Protein AF-A0A2P2LV83-F1 (afdb_monomer)

Structure (mmCIF, N/CA/C/O backbone):
data_AF-A0A2P2LV83-F1
#
_entry.id   AF-A0A2P2LV83-F1
#
loop_
_atom_site.group_PDB
_atom_site.id
_atom_site.type_symbol
_atom_site.label_atom_id
_atom_site.label_alt_id
_atom_site.label_comp_id
_atom_site.label_asym_id
_atom_site.label_entity_id
_atom_site.label_seq_id
_atom_site.pdbx_PDB_ins_code
_atom_site.Cartn_x
_atom_site.Cartn_y
_atom_site.Cartn_z
_atom_site.occupancy
_atom_site.B_iso_or_equiv
_atom_site.auth_seq_id
_atom_site.auth_comp_id
_atom_site.auth_asym_id
_atom_site.auth_atom_id
_atom_site.pdbx_PDB_model_num
ATOM 1 N N . MET A 1 1 ? -5.196 24.211 49.251 1.00 35.22 1 MET A N 1
ATOM 2 C CA . MET A 1 1 ? -4.782 23.013 48.495 1.00 35.22 1 MET A CA 1
ATOM 3 C C . MET A 1 1 ? -5.857 22.772 47.457 1.00 35.22 1 MET A C 1
ATOM 5 O O . MET A 1 1 ? -6.898 22.234 47.804 1.00 35.22 1 MET A O 1
ATOM 9 N N . SER A 1 2 ? -5.654 23.279 46.244 1.00 35.78 2 SER A N 1
ATOM 10 C CA . SER A 1 2 ? -6.547 23.027 45.113 1.00 35.78 2 SER A CA 1
ATOM 11 C C . SER A 1 2 ? -5.840 22.024 44.218 1.00 35.78 2 SER A C 1
ATOM 13 O O . SER A 1 2 ? -4.744 22.296 43.738 1.00 35.78 2 SER A O 1
ATOM 15 N N . VAL A 1 3 ? -6.424 20.838 44.100 1.00 39.62 3 VAL A N 1
ATOM 16 C CA . VAL A 1 3 ? -6.004 19.797 43.163 1.00 39.62 3 VAL A CA 1
ATOM 17 C C . VAL A 1 3 ? -6.704 20.106 41.848 1.00 39.62 3 VAL A C 1
ATOM 19 O O . VAL A 1 3 ? -7.913 19.928 41.731 1.00 39.62 3 VAL A O 1
ATOM 22 N N . GLU A 1 4 ? -5.950 20.655 40.902 1.00 37.22 4 GLU A N 1
ATOM 23 C CA . GLU A 1 4 ? -6.405 20.866 39.535 1.00 37.22 4 GLU A CA 1
ATOM 24 C C . GLU A 1 4 ? -6.223 19.550 38.776 1.00 37.22 4 GLU A C 1
ATOM 26 O O . GLU A 1 4 ? -5.109 19.082 38.544 1.00 37.22 4 GLU A O 1
ATOM 31 N N . SER A 1 5 ? -7.355 18.912 38.494 1.00 44.16 5 SER A N 1
ATOM 32 C CA . SER A 1 5 ? -7.471 17.719 37.667 1.00 44.16 5 SER A CA 1
ATOM 33 C C . SER A 1 5 ? -7.230 18.118 36.214 1.00 44.16 5 SER A C 1
ATOM 35 O O . SER A 1 5 ? -8.114 18.689 35.579 1.00 44.16 5 SER A O 1
ATOM 37 N N . THR A 1 6 ? -6.047 17.823 35.684 1.00 39.72 6 THR A N 1
ATOM 38 C CA . THR A 1 6 ? -5.785 17.901 34.246 1.00 39.72 6 THR A CA 1
ATOM 39 C C . THR A 1 6 ? -6.289 16.618 33.601 1.00 39.72 6 THR A C 1
ATOM 41 O O . THR A 1 6 ? -5.749 15.533 33.798 1.00 39.72 6 THR A O 1
ATOM 44 N N . ALA A 1 7 ? -7.414 16.755 32.902 1.00 38.38 7 ALA A N 1
ATOM 45 C CA . ALA A 1 7 ? -7.958 15.726 32.039 1.00 38.38 7 ALA A CA 1
ATOM 46 C C . ALA A 1 7 ? -7.010 15.524 30.851 1.00 38.38 7 ALA A C 1
ATOM 48 O O . ALA A 1 7 ? -6.745 16.455 30.091 1.00 38.38 7 ALA A O 1
ATOM 49 N N . ASP A 1 8 ? -6.510 14.301 30.737 1.00 34.31 8 ASP A N 1
ATOM 50 C CA . ASP A 1 8 ? -5.880 13.746 29.550 1.00 34.31 8 ASP A CA 1
ATOM 51 C C . ASP A 1 8 ? -6.949 13.667 28.447 1.00 34.31 8 ASP A C 1
ATOM 53 O O . ASP A 1 8 ? -7.882 12.865 28.514 1.00 34.31 8 ASP A O 1
ATOM 57 N N . LEU A 1 9 ? -6.888 14.590 27.486 1.00 39.16 9 LEU A N 1
ATOM 58 C CA . LEU A 1 9 ? -7.693 14.527 26.273 1.00 39.16 9 LEU A CA 1
ATOM 59 C C . LEU A 1 9 ? -6.900 13.716 25.255 1.00 39.16 9 LEU A C 1
ATOM 61 O O . LEU A 1 9 ? -6.076 14.259 24.522 1.00 39.16 9 LEU A O 1
ATOM 65 N N . GLY A 1 10 ? -7.166 12.410 25.229 1.00 38.69 10 GLY A N 1
ATOM 66 C CA . GLY A 1 10 ? -6.862 11.575 24.077 1.00 38.69 10 GLY A CA 1
ATOM 67 C C . GLY A 1 10 ? -7.511 12.200 22.847 1.00 38.69 10 GLY A C 1
ATOM 68 O O . GLY A 1 10 ? -8.737 12.267 22.739 1.00 38.69 10 GLY A O 1
ATOM 69 N N . GLU A 1 11 ? -6.676 12.730 21.960 1.00 41.28 11 GLU A N 1
ATOM 70 C CA . GLU A 1 11 ? -7.085 13.329 20.701 1.00 41.28 11 GLU A CA 1
ATOM 71 C C . GLU A 1 11 ? -7.619 12.213 19.800 1.00 41.28 11 GLU A C 1
ATOM 73 O O . GLU A 1 11 ? -6.871 11.523 19.109 1.00 41.28 11 GLU A O 1
ATOM 78 N N . ALA A 1 12 ? -8.930 11.981 19.880 1.00 42.72 12 ALA A N 1
ATOM 79 C CA . ALA A 1 12 ? -9.646 11.096 18.980 1.00 42.72 12 ALA A CA 1
ATOM 80 C C . ALA A 1 12 ? -9.521 11.669 17.563 1.00 42.72 12 ALA A C 1
ATOM 82 O O . ALA A 1 12 ? -10.216 12.617 17.185 1.00 42.72 12 ALA A O 1
ATOM 83 N N . ALA A 1 13 ? -8.574 11.130 16.798 1.00 50.28 13 ALA A N 1
ATOM 84 C CA . ALA A 1 13 ? -8.385 11.472 15.403 1.00 50.28 13 ALA A CA 1
ATOM 85 C C . ALA A 1 13 ? -9.638 11.046 14.631 1.00 50.28 13 ALA A C 1
ATOM 87 O O . ALA A 1 13 ? -9.852 9.864 14.372 1.00 50.28 13 ALA A O 1
ATOM 88 N N . SER A 1 14 ? -10.481 12.022 14.286 1.00 59.09 14 SER A N 1
ATOM 89 C CA . SER A 1 14 ? -11.594 11.810 13.361 1.00 59.09 14 SER A CA 1
ATOM 90 C C . SER A 1 14 ? -11.049 11.216 12.052 1.00 59.09 14 SER A C 1
ATOM 92 O O . SER A 1 14 ? -10.023 11.715 11.579 1.00 59.09 14 SER A O 1
ATOM 94 N N . PRO A 1 15 ? -11.728 10.236 11.425 1.00 61.09 15 PRO A N 1
ATOM 95 C CA . PRO A 1 15 ? -11.268 9.622 10.172 1.00 61.09 15 PRO A CA 1
ATOM 96 C C . PRO A 1 15 ? -10.922 10.650 9.082 1.00 61.09 15 PRO A C 1
ATOM 98 O O . PRO A 1 15 ? -9.859 10.610 8.461 1.00 61.09 15 PRO A O 1
ATOM 101 N N . ASN A 1 16 ? -11.721 11.719 9.006 1.00 74.81 16 ASN A N 1
ATOM 102 C CA . ASN A 1 16 ? -11.475 12.855 8.117 1.00 74.81 16 ASN A CA 1
ATOM 103 C C . ASN A 1 16 ? -10.128 13.559 8.357 1.00 74.81 16 ASN A C 1
ATOM 105 O O . ASN A 1 16 ? -9.509 14.031 7.409 1.00 74.81 16 ASN A O 1
ATOM 109 N N . ALA A 1 17 ? -9.660 13.659 9.603 1.00 83.75 17 ALA A N 1
ATOM 110 C CA . ALA A 1 17 ? -8.394 14.319 9.921 1.00 83.75 17 ALA A CA 1
ATOM 111 C C . ALA A 1 17 ? -7.190 13.499 9.436 1.00 83.75 17 ALA A C 1
ATOM 113 O O . ALA A 1 17 ? -6.215 14.061 8.935 1.00 83.75 17 ALA A O 1
ATOM 114 N N . MET A 1 18 ? -7.271 12.172 9.542 1.00 87.69 18 MET A N 1
ATOM 115 C CA . MET A 1 18 ? -6.232 11.277 9.046 1.00 87.69 18 MET A CA 1
ATOM 116 C C . MET A 1 18 ? -6.165 11.302 7.514 1.00 87.69 18 MET A C 1
ATOM 118 O O . MET A 1 18 ? -5.075 11.439 6.960 1.00 87.69 18 MET A O 1
ATOM 122 N N . VAL A 1 19 ? -7.312 11.237 6.831 1.00 89.00 19 VAL A N 1
ATOM 123 C CA . VAL A 1 19 ? -7.368 11.318 5.362 1.00 89.00 19 VAL A CA 1
ATOM 124 C C . VAL A 1 19 ? -6.812 12.649 4.856 1.00 89.00 19 VAL A C 1
ATOM 126 O O . VAL A 1 19 ? -6.005 12.654 3.930 1.00 89.00 19 VAL A O 1
ATOM 129 N N . LEU A 1 20 ? -7.170 13.774 5.486 1.00 89.56 20 LEU A N 1
ATOM 130 C CA . LEU A 1 20 ? -6.623 15.087 5.124 1.00 89.56 20 LEU A CA 1
ATOM 131 C C . LEU A 1 20 ? -5.099 15.135 5.287 1.00 89.56 20 LEU A C 1
ATOM 133 O O . LEU A 1 20 ? -4.393 15.600 4.395 1.00 89.56 20 LEU A O 1
ATOM 137 N N . ARG A 1 21 ? -4.576 14.592 6.392 1.00 90.38 21 ARG A N 1
ATOM 138 C CA . ARG A 1 21 ? -3.128 14.516 6.618 1.00 90.38 21 ARG A CA 1
ATOM 139 C C . ARG A 1 21 ? -2.428 13.664 5.558 1.00 90.38 21 ARG A C 1
ATOM 141 O O . ARG A 1 21 ? -1.366 14.051 5.073 1.00 90.38 21 ARG A O 1
ATOM 148 N N . LEU A 1 22 ? -3.023 12.536 5.180 1.00 92.06 22 LEU A N 1
ATOM 149 C CA . LEU A 1 22 ? -2.489 11.658 4.143 1.00 92.06 22 LEU A CA 1
ATOM 150 C C . LEU A 1 22 ? -2.500 12.339 2.765 1.00 92.06 22 LEU A C 1
ATOM 152 O O . LEU A 1 22 ? -1.518 12.256 2.032 1.00 92.06 22 LEU A O 1
ATOM 156 N N . GLN A 1 23 ? -3.559 13.079 2.435 1.00 91.69 23 GLN A N 1
ATOM 157 C CA . GLN A 1 23 ? -3.645 13.879 1.208 1.00 91.69 23 GLN A CA 1
ATOM 158 C C . GLN A 1 23 ? -2.557 14.950 1.131 1.00 91.69 23 GLN A C 1
ATOM 160 O O . GLN A 1 23 ? -1.930 15.122 0.079 1.00 91.69 23 GLN A O 1
ATOM 165 N N . ASP A 1 24 ? -2.306 15.644 2.240 1.00 91.12 24 ASP A N 1
ATOM 166 C CA . ASP A 1 24 ? -1.239 16.637 2.334 1.00 91.12 24 ASP A CA 1
ATOM 167 C C . ASP A 1 24 ? 0.141 15.986 2.160 1.00 91.12 24 ASP A C 1
ATOM 169 O O . ASP A 1 24 ? 0.966 16.485 1.388 1.00 91.12 24 ASP A O 1
ATOM 173 N N . GLN A 1 25 ? 0.380 14.833 2.800 1.00 92.00 25 GLN A N 1
ATOM 174 C CA . GLN A 1 25 ? 1.625 14.076 2.641 1.00 92.00 25 GLN A CA 1
ATOM 175 C C . GLN A 1 25 ? 1.832 13.601 1.201 1.00 92.00 25 GLN A C 1
ATOM 177 O O . GLN A 1 25 ? 2.909 13.814 0.654 1.00 92.00 25 GLN A O 1
ATOM 182 N N . LEU A 1 26 ? 0.814 13.034 0.553 1.00 90.94 26 LEU A N 1
ATOM 183 C CA . LEU A 1 26 ? 0.890 12.575 -0.840 1.00 90.94 26 LEU A CA 1
ATOM 184 C C . LEU A 1 26 ? 1.131 13.729 -1.821 1.00 90.94 26 LEU A C 1
ATOM 186 O O . LEU A 1 26 ? 1.904 13.603 -2.775 1.00 90.94 26 LEU A O 1
ATOM 190 N N . SER A 1 27 ? 0.514 14.883 -1.564 1.00 90.50 27 SER A N 1
ATOM 191 C CA . SER A 1 27 ? 0.717 16.097 -2.360 1.00 90.50 27 SER A CA 1
ATOM 192 C C . SER A 1 27 ? 2.127 16.667 -2.190 1.00 90.50 27 SER A C 1
ATOM 194 O O . SER A 1 27 ? 2.714 17.171 -3.150 1.00 90.50 27 SER A O 1
ATOM 196 N N . SER A 1 28 ? 2.675 16.600 -0.974 1.00 90.69 28 SER A N 1
ATOM 197 C CA . SER A 1 28 ? 4.052 17.006 -0.679 1.00 90.69 28 SER A CA 1
ATOM 198 C C . SER A 1 28 ? 5.064 16.038 -1.296 1.00 90.69 28 SER A C 1
ATOM 200 O O . SER A 1 28 ? 5.993 16.473 -1.976 1.00 90.69 28 SER A O 1
ATOM 202 N N . LEU A 1 29 ? 4.828 14.732 -1.143 1.00 91.94 29 LEU A N 1
ATOM 203 C CA . LEU A 1 29 ? 5.632 13.656 -1.717 1.00 91.94 29 LEU A C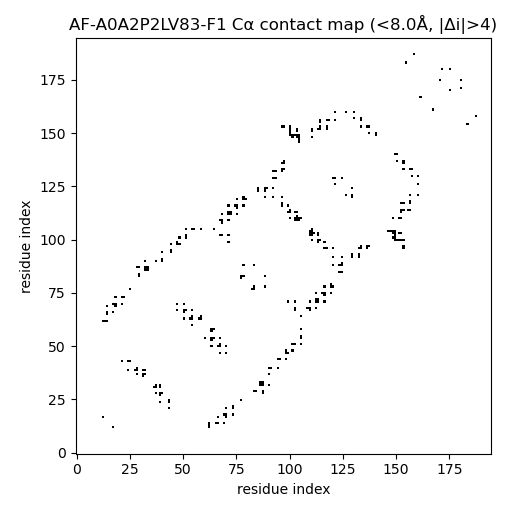A 1
ATOM 204 C C . LEU A 1 29 ? 5.715 13.783 -3.230 1.00 91.94 29 LEU A C 1
ATOM 206 O O . LEU A 1 29 ? 6.811 13.748 -3.774 1.00 91.94 29 LEU A O 1
ATOM 210 N N . SER A 1 30 ? 4.585 14.021 -3.903 1.00 90.06 30 SER A N 1
ATOM 211 C CA . SER A 1 30 ? 4.571 14.180 -5.362 1.00 90.06 30 SER A CA 1
ATOM 212 C C . SER A 1 30 ? 5.540 15.274 -5.815 1.00 90.06 30 SER A C 1
ATOM 214 O O . SER A 1 30 ? 6.345 15.060 -6.713 1.00 90.06 30 SER A O 1
ATOM 216 N N . LYS A 1 31 ? 5.537 16.423 -5.129 1.00 90.31 31 LYS A N 1
ATOM 217 C CA . LYS A 1 31 ? 6.445 17.541 -5.431 1.00 90.31 31 LYS A CA 1
ATOM 218 C C . LYS A 1 31 ? 7.899 17.239 -5.066 1.00 90.31 31 LYS A C 1
ATOM 220 O O . LYS A 1 31 ? 8.803 17.695 -5.755 1.00 90.31 31 LYS A O 1
ATOM 225 N N . SER A 1 32 ? 8.134 16.551 -3.952 1.00 90.75 32 SER A N 1
ATOM 226 C CA . SER A 1 32 ? 9.472 16.207 -3.451 1.00 90.75 32 SER A CA 1
ATOM 227 C C . SER A 1 32 ? 10.155 15.199 -4.384 1.00 90.75 32 SER A C 1
ATOM 229 O O . SER A 1 32 ? 11.242 15.480 -4.893 1.00 90.75 32 SER A O 1
ATOM 231 N N . VAL A 1 33 ? 9.453 14.122 -4.746 1.00 89.94 33 VAL A N 1
ATOM 232 C CA . VAL A 1 33 ? 9.931 13.090 -5.677 1.00 89.94 33 VAL A CA 1
ATOM 233 C C . VAL A 1 33 ? 10.174 13.659 -7.075 1.00 89.94 33 VAL A C 1
ATOM 235 O O . VAL A 1 33 ? 11.202 13.373 -7.683 1.00 89.94 33 VAL A O 1
ATOM 238 N N . GLU A 1 34 ? 9.299 14.535 -7.577 1.00 88.50 34 GLU A N 1
ATOM 239 C CA . GLU A 1 34 ? 9.520 15.218 -8.864 1.00 88.50 34 GLU A CA 1
ATOM 240 C C . GLU A 1 34 ? 10.777 16.103 -8.871 1.00 88.50 34 GLU A C 1
ATOM 242 O O . GLU A 1 34 ? 11.390 16.305 -9.920 1.00 88.50 34 GLU A O 1
ATOM 247 N N . ASN A 1 35 ? 11.200 16.587 -7.701 1.00 87.31 35 ASN A N 1
ATOM 248 C CA . ASN A 1 35 ? 12.447 17.328 -7.520 1.00 87.31 35 ASN A CA 1
ATOM 249 C C . ASN A 1 35 ? 13.654 16.419 -7.205 1.00 87.31 35 ASN A C 1
ATOM 251 O O . ASN A 1 35 ? 14.752 16.933 -6.976 1.00 87.31 35 ASN A O 1
ATOM 255 N N . GLY A 1 36 ? 13.474 15.093 -7.216 1.00 82.25 36 GLY A N 1
ATOM 256 C CA . GLY A 1 36 ? 14.514 14.090 -6.971 1.00 82.25 36 GLY A CA 1
ATOM 257 C C . GLY A 1 36 ? 14.770 13.767 -5.497 1.00 82.25 36 GLY A C 1
ATOM 258 O O . GLY A 1 36 ? 15.804 13.181 -5.182 1.00 82.25 36 GLY A O 1
ATOM 259 N N . ASP A 1 37 ? 13.873 14.165 -4.594 1.00 84.62 37 ASP A N 1
ATOM 260 C CA . ASP A 1 37 ? 13.945 13.849 -3.168 1.00 84.62 37 ASP A CA 1
ATOM 261 C C . ASP A 1 37 ? 12.953 12.732 -2.811 1.00 84.62 37 ASP A C 1
ATOM 263 O O . ASP A 1 37 ? 11.742 12.929 -2.753 1.00 84.62 37 ASP A O 1
ATOM 267 N N . GLU A 1 38 ? 13.478 11.535 -2.565 1.00 85.44 38 GLU A N 1
ATOM 268 C CA . GLU A 1 38 ? 12.681 10.352 -2.221 1.00 85.44 38 GLU A CA 1
ATOM 269 C C . GLU A 1 38 ? 12.517 10.166 -0.702 1.00 85.44 38 GLU A C 1
ATOM 271 O O . GLU A 1 38 ? 11.847 9.233 -0.260 1.00 85.44 38 GLU A O 1
ATOM 276 N N . SER A 1 39 ? 13.079 11.054 0.131 1.00 86.50 39 SER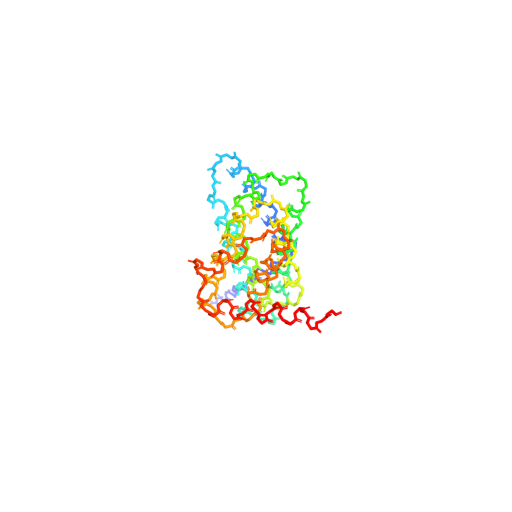 A N 1
ATOM 277 C CA . SER A 1 39 ? 12.978 10.932 1.597 1.00 86.50 39 SER A CA 1
ATOM 278 C C . SER A 1 39 ? 11.529 10.998 2.098 1.00 86.50 39 SER A C 1
ATOM 280 O O . SER A 1 39 ? 11.162 10.308 3.053 1.00 86.50 39 SER A O 1
ATOM 282 N N . SER A 1 40 ? 10.676 11.737 1.385 1.00 89.12 40 SER A N 1
ATOM 283 C CA . SER A 1 40 ? 9.235 11.832 1.638 1.00 89.12 40 SER A CA 1
ATOM 284 C C . SER A 1 40 ? 8.495 10.493 1.494 1.00 89.12 40 SER A C 1
ATOM 286 O O . SER A 1 40 ? 7.479 10.284 2.161 1.00 89.12 40 SER A O 1
ATOM 288 N N . VAL A 1 41 ? 9.019 9.545 0.704 1.00 90.62 41 VAL A N 1
ATOM 289 C CA . VAL A 1 41 ? 8.470 8.179 0.592 1.00 90.62 41 VAL A CA 1
ATOM 290 C C . VAL A 1 41 ? 8.610 7.436 1.919 1.00 90.62 41 VAL A C 1
ATOM 292 O O . VAL A 1 41 ? 7.660 6.802 2.375 1.00 90.62 41 VAL A O 1
ATOM 295 N N . SER A 1 42 ? 9.757 7.569 2.589 1.00 91.00 42 SER A N 1
ATOM 296 C CA . SER A 1 42 ? 9.985 6.943 3.899 1.00 91.00 42 SER A CA 1
ATOM 297 C C . SER A 1 42 ? 9.056 7.507 4.978 1.00 91.00 42 SER A C 1
ATOM 299 O O . SER A 1 42 ? 8.586 6.767 5.842 1.00 91.00 42 SER A O 1
ATOM 301 N N . GLU A 1 43 ? 8.746 8.806 4.925 1.00 92.06 43 GLU A N 1
ATOM 302 C CA . GLU A 1 43 ? 7.789 9.430 5.847 1.00 92.06 43 GLU A CA 1
ATOM 303 C C . GLU A 1 43 ? 6.364 8.906 5.641 1.00 92.06 43 GLU A C 1
ATOM 305 O O . GLU A 1 43 ? 5.657 8.644 6.617 1.00 92.06 43 GLU A O 1
ATOM 310 N N . LEU A 1 44 ? 5.951 8.716 4.383 1.00 93.94 44 LEU A N 1
ATOM 311 C CA . LEU A 1 44 ? 4.660 8.115 4.054 1.00 93.94 44 LEU A CA 1
ATOM 312 C C . LEU A 1 44 ? 4.579 6.668 4.555 1.00 93.94 44 LEU A C 1
ATOM 314 O O . LEU A 1 44 ? 3.600 6.292 5.194 1.00 93.94 44 LEU A O 1
ATOM 318 N N . VAL A 1 45 ? 5.612 5.865 4.298 1.00 92.94 45 VAL A N 1
ATOM 319 C CA . VAL A 1 45 ? 5.677 4.466 4.748 1.00 92.94 45 VAL A CA 1
ATOM 320 C C . VAL A 1 45 ? 5.617 4.382 6.271 1.00 92.94 45 VAL A C 1
ATOM 322 O O . VAL A 1 45 ? 4.840 3.601 6.807 1.00 92.94 45 VAL A O 1
ATOM 325 N N . SER A 1 46 ? 6.356 5.241 6.976 1.00 93.25 46 SER A N 1
ATOM 326 C CA . SER A 1 46 ? 6.323 5.326 8.441 1.00 93.25 46 SER A CA 1
ATOM 327 C C . SER A 1 46 ? 4.937 5.709 8.977 1.00 93.25 46 SER A C 1
ATOM 329 O O . SER A 1 46 ? 4.478 5.169 9.988 1.00 93.25 46 SER A O 1
ATOM 331 N N . PHE A 1 47 ? 4.232 6.609 8.284 1.00 93.25 47 PHE A N 1
ATOM 332 C CA . PHE A 1 47 ? 2.857 6.969 8.623 1.00 93.25 47 PHE A CA 1
ATOM 333 C C . PHE A 1 47 ? 1.896 5.782 8.462 1.00 93.25 47 PHE A C 1
ATOM 335 O O . PHE A 1 47 ? 1.105 5.514 9.367 1.00 93.25 47 PHE A O 1
ATOM 342 N N . LEU A 1 48 ? 1.991 5.048 7.349 1.00 94.00 48 LEU A N 1
ATOM 343 C CA . LEU A 1 48 ? 1.180 3.851 7.101 1.00 94.00 48 LEU A CA 1
ATOM 344 C C . LEU A 1 48 ? 1.483 2.743 8.114 1.00 94.00 48 LEU A C 1
ATOM 346 O O . LEU A 1 48 ? 0.562 2.151 8.672 1.00 94.00 48 LEU A O 1
ATOM 350 N N . ASP A 1 49 ? 2.760 2.511 8.404 1.00 92.31 49 ASP A N 1
ATOM 351 C CA . ASP A 1 49 ? 3.194 1.549 9.413 1.00 92.31 49 ASP A CA 1
ATOM 352 C C . ASP A 1 49 ? 2.609 1.890 10.785 1.00 92.31 49 ASP A C 1
ATOM 354 O O . ASP A 1 49 ? 2.018 1.031 11.431 1.00 92.31 49 ASP A O 1
ATOM 358 N N . SER A 1 50 ? 2.664 3.164 11.180 1.00 92.50 50 SER A N 1
ATOM 359 C CA . SER A 1 50 ? 2.079 3.630 12.442 1.00 92.50 50 SER A CA 1
ATOM 360 C C . SER A 1 50 ? 0.561 3.421 12.497 1.00 92.50 50 SER A C 1
ATOM 362 O O . SER A 1 50 ? 0.030 3.050 13.543 1.00 92.50 50 SER A O 1
ATOM 364 N N . ALA A 1 51 ? -0.147 3.648 11.384 1.00 92.25 51 ALA A N 1
ATOM 365 C CA . ALA A 1 51 ? -1.592 3.433 11.301 1.00 92.25 51 ALA A CA 1
ATOM 366 C C . ALA A 1 51 ? -1.956 1.943 11.412 1.00 92.25 51 ALA A C 1
ATOM 368 O O . ALA A 1 51 ? -2.884 1.588 12.141 1.00 92.25 51 ALA A O 1
ATOM 369 N N . SER A 1 52 ? -1.202 1.071 10.738 1.00 91.50 52 SER A N 1
ATOM 370 C CA . SER A 1 52 ? -1.377 -0.380 10.839 1.00 91.50 52 SER A CA 1
ATOM 371 C C . SER A 1 52 ? -1.059 -0.887 12.246 1.00 91.50 52 SER A C 1
ATOM 373 O O . SER A 1 52 ? -1.826 -1.669 12.803 1.00 91.50 52 SER A O 1
ATOM 375 N N . ASP A 1 53 ? 0.047 -0.437 12.840 1.00 91.44 53 ASP A N 1
ATOM 376 C CA . ASP A 1 53 ? 0.473 -0.860 14.174 1.00 91.44 53 ASP A CA 1
ATOM 377 C C . ASP A 1 53 ? -0.540 -0.432 15.242 1.00 91.44 53 ASP A C 1
ATOM 379 O O . ASP A 1 53 ? -0.870 -1.222 16.123 1.00 91.44 53 ASP A O 1
ATOM 383 N N . ALA A 1 54 ? -1.105 0.776 15.141 1.00 91.25 54 ALA A N 1
ATOM 384 C CA . ALA A 1 54 ? -2.155 1.234 16.049 1.00 91.25 54 ALA A CA 1
ATOM 385 C C . ALA A 1 54 ? -3.398 0.326 16.010 1.00 91.25 54 ALA A C 1
ATOM 387 O O . ALA A 1 54 ? -3.935 -0.023 17.060 1.00 91.25 54 ALA A O 1
ATOM 388 N N . ALA A 1 55 ? -3.825 -0.095 14.815 1.00 91.19 55 ALA A N 1
ATOM 389 C CA . ALA A 1 55 ? -4.969 -0.989 14.644 1.00 91.19 55 ALA A CA 1
ATOM 390 C C . ALA A 1 55 ? -4.676 -2.440 15.079 1.00 91.19 55 ALA A C 1
ATOM 392 O O . ALA A 1 55 ? -5.580 -3.138 15.535 1.00 91.19 55 ALA A O 1
ATOM 393 N N . LEU A 1 56 ? -3.421 -2.895 14.969 1.00 88.69 56 LEU A N 1
ATOM 394 C CA . LEU A 1 56 ? -2.984 -4.209 15.461 1.00 88.69 56 LEU A CA 1
ATOM 395 C C . LEU A 1 56 ? -2.857 -4.255 16.989 1.00 88.69 56 LEU A C 1
ATOM 397 O O . LEU A 1 56 ? -3.141 -5.288 17.596 1.00 88.69 56 LEU A O 1
ATOM 401 N N . LEU A 1 57 ? -2.398 -3.163 17.606 1.00 91.00 57 LEU A N 1
ATOM 402 C CA . LEU A 1 57 ? -2.202 -3.066 19.054 1.00 91.00 57 LEU A CA 1
ATOM 403 C C . LEU A 1 57 ? -3.526 -3.044 19.823 1.00 91.00 57 LEU A C 1
ATOM 405 O O . LEU A 1 57 ? -3.580 -3.572 20.933 1.00 91.00 57 LEU A O 1
ATOM 409 N N . ASP A 1 58 ? -4.571 -2.457 19.237 1.00 90.44 58 ASP A N 1
ATOM 410 C CA . ASP A 1 58 ? -5.909 -2.392 19.824 1.00 90.44 58 ASP A CA 1
ATOM 411 C C . ASP A 1 58 ? -6.988 -2.789 18.795 1.00 90.44 58 ASP A C 1
ATOM 413 O O . ASP A 1 58 ? -7.595 -1.928 18.151 1.00 90.44 58 ASP A O 1
ATOM 417 N N . PRO A 1 59 ? -7.239 -4.101 18.614 1.00 86.75 59 PRO A N 1
ATOM 418 C CA . PRO A 1 59 ? -8.207 -4.596 17.635 1.00 86.75 59 PRO A CA 1
ATOM 419 C C . PRO A 1 59 ? -9.656 -4.170 17.907 1.00 86.75 59 PRO A C 1
ATOM 421 O O . PRO A 1 59 ? -10.462 -4.130 16.978 1.00 86.75 59 PRO A O 1
ATOM 424 N N . ASP A 1 60 ? -9.992 -3.844 19.160 1.00 90.25 60 ASP A N 1
ATOM 425 C CA . ASP A 1 60 ? -11.336 -3.411 19.557 1.00 90.25 60 ASP A CA 1
ATOM 426 C C . ASP A 1 60 ? -11.566 -1.912 19.281 1.00 90.25 60 ASP A C 1
ATOM 428 O O . ASP A 1 60 ? -12.704 -1.425 19.322 1.00 90.25 60 ASP A O 1
ATOM 432 N N . ASN A 1 61 ? -10.506 -1.169 18.949 1.00 91.06 61 ASN A N 1
ATOM 433 C CA . ASN A 1 61 ? -10.582 0.239 18.597 1.0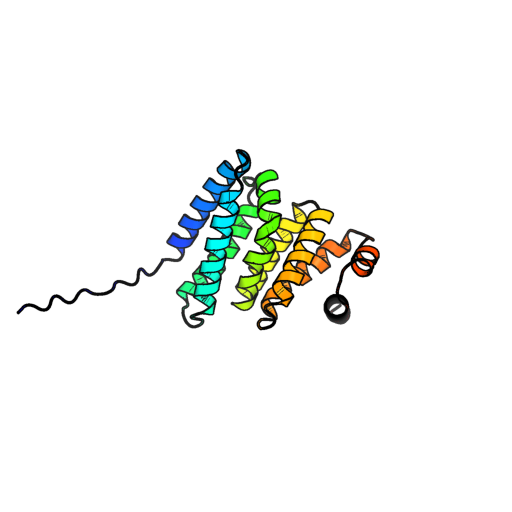0 91.06 61 ASN A CA 1
ATOM 434 C C . ASN A 1 61 ? -11.104 0.432 17.168 1.00 91.06 61 ASN A C 1
ATOM 436 O O . ASN A 1 61 ? -10.364 0.420 16.180 1.00 91.06 61 ASN A O 1
ATOM 440 N N . GLN A 1 62 ? -12.412 0.669 17.070 1.00 90.62 62 GLN A N 1
ATOM 441 C CA . GLN A 1 62 ? -13.094 0.901 15.796 1.00 90.62 62 GLN A CA 1
ATOM 442 C C . GLN A 1 62 ? -12.570 2.127 15.039 1.00 90.62 62 GLN A C 1
ATOM 444 O O . GLN A 1 62 ? -12.567 2.110 13.806 1.00 90.62 62 GLN A O 1
ATOM 449 N N . ASP A 1 63 ? -12.102 3.160 15.741 1.00 90.44 63 ASP A N 1
ATOM 450 C CA . ASP A 1 63 ? -11.535 4.349 15.105 1.00 90.44 63 ASP A CA 1
ATOM 451 C C . ASP A 1 63 ? -10.181 4.015 14.469 1.00 90.44 63 ASP A C 1
ATOM 453 O O . ASP A 1 63 ? -9.947 4.365 13.316 1.00 90.44 63 ASP A O 1
ATOM 457 N N . ALA A 1 64 ? -9.318 3.261 15.159 1.00 91.25 64 ALA A N 1
ATOM 458 C CA . ALA A 1 64 ? -8.038 2.801 14.613 1.00 91.25 64 ALA A CA 1
ATOM 459 C C . ALA A 1 64 ? -8.230 1.867 13.407 1.00 91.25 64 ALA A C 1
ATOM 461 O O . ALA A 1 64 ? -7.557 2.031 12.390 1.00 91.25 64 ALA A O 1
ATOM 462 N N . GLN A 1 65 ? -9.191 0.942 13.481 1.00 91.88 65 GLN A N 1
ATOM 463 C CA . GLN A 1 65 ? -9.559 0.064 12.364 1.00 91.88 65 GLN A CA 1
ATOM 464 C C . GLN A 1 65 ? -10.085 0.856 11.157 1.00 91.88 65 GLN A C 1
ATOM 466 O O . GLN A 1 65 ? -9.678 0.616 10.018 1.00 91.88 65 GLN A O 1
ATOM 471 N N . THR A 1 66 ? -10.961 1.836 11.399 1.00 92.94 66 THR A N 1
ATOM 472 C CA . THR A 1 66 ? -11.510 2.707 10.347 1.00 92.94 66 THR A CA 1
ATOM 473 C C . THR A 1 66 ? -10.417 3.558 9.713 1.00 92.94 66 THR A C 1
ATOM 475 O O . THR A 1 66 ? -10.329 3.628 8.490 1.00 92.94 66 THR A O 1
ATOM 478 N N . ASN A 1 67 ? -9.538 4.131 10.532 1.00 92.38 67 ASN A N 1
ATOM 479 C CA . ASN A 1 67 ? -8.382 4.900 10.092 1.00 92.38 67 ASN A CA 1
ATOM 480 C C . ASN A 1 67 ? -7.450 4.045 9.221 1.00 92.38 67 ASN A C 1
ATOM 482 O O . ASN A 1 67 ? -7.096 4.436 8.114 1.00 92.38 67 ASN A O 1
ATOM 486 N N . ALA A 1 68 ? -7.109 2.832 9.650 1.00 93.06 68 A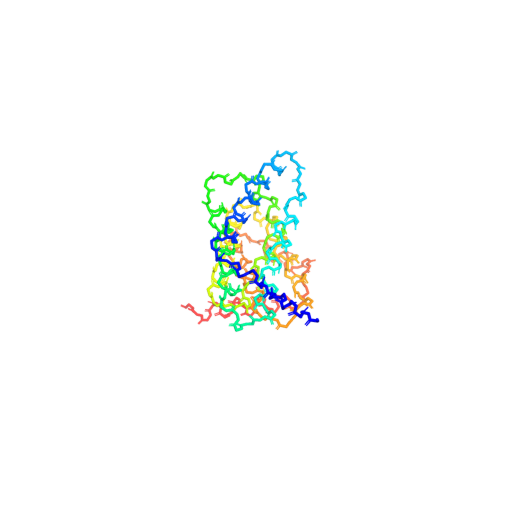LA A N 1
ATOM 487 C CA . ALA A 1 68 ? -6.260 1.950 8.859 1.00 93.06 68 ALA A CA 1
ATOM 488 C C . ALA A 1 68 ? -6.879 1.616 7.484 1.00 93.06 68 ALA A C 1
ATOM 490 O O . ALA A 1 68 ? -6.196 1.681 6.459 1.00 93.06 68 ALA A O 1
ATOM 491 N N . PHE A 1 69 ? -8.186 1.335 7.442 1.00 94.12 69 PHE A N 1
ATOM 492 C CA . PHE A 1 69 ? -8.910 1.108 6.189 1.00 94.12 69 PHE A CA 1
ATOM 493 C C . PHE A 1 69 ? -8.934 2.350 5.283 1.00 94.12 69 PHE A C 1
ATOM 495 O O . PHE A 1 69 ? -8.689 2.249 4.075 1.00 94.12 69 PHE A O 1
ATOM 502 N N . GLU A 1 70 ? -9.231 3.525 5.841 1.00 94.25 70 GLU A N 1
ATOM 503 C CA . GLU A 1 70 ? -9.276 4.777 5.085 1.00 94.25 70 GLU A CA 1
ATOM 504 C C . GLU A 1 70 ? -7.895 5.163 4.543 1.00 94.25 70 GLU A C 1
ATOM 506 O O . GLU A 1 70 ? -7.806 5.633 3.411 1.00 94.25 70 GLU A O 1
ATOM 511 N N . ALA A 1 71 ? -6.815 4.886 5.281 1.00 94.50 71 ALA A N 1
ATOM 512 C CA . ALA A 1 71 ? -5.455 5.157 4.831 1.00 94.50 71 ALA A CA 1
ATOM 513 C C . ALA A 1 71 ? -5.114 4.370 3.557 1.00 94.50 71 ALA A C 1
ATOM 515 O O . ALA A 1 71 ? -4.699 4.956 2.557 1.00 94.50 71 ALA A O 1
ATOM 516 N N . VAL A 1 72 ? -5.349 3.054 3.544 1.00 94.25 72 VAL A N 1
ATOM 517 C CA . VAL A 1 72 ? -5.087 2.222 2.353 1.00 94.25 72 VAL A CA 1
ATOM 518 C C . VAL A 1 72 ? -6.021 2.580 1.198 1.00 94.25 72 VAL A C 1
ATOM 520 O O . VAL A 1 72 ? -5.586 2.653 0.047 1.00 94.25 72 VAL A O 1
ATOM 523 N N . SER A 1 73 ? -7.291 2.859 1.491 1.00 94.50 73 SER A N 1
ATOM 524 C CA . SER A 1 73 ? -8.265 3.275 0.473 1.00 94.50 73 SER A CA 1
ATOM 525 C C . SER A 1 73 ? -7.858 4.584 -0.206 1.00 94.50 73 SER A C 1
ATOM 527 O O . SER A 1 73 ? -8.004 4.743 -1.419 1.00 94.50 73 SER A O 1
ATOM 529 N N . GLU A 1 74 ? -7.312 5.517 0.566 1.00 94.56 74 GLU A N 1
ATOM 530 C CA . GLU A 1 74 ? -6.854 6.807 0.071 1.00 94.56 74 GLU A CA 1
ATOM 531 C C . GLU A 1 74 ? -5.575 6.685 -0.768 1.00 94.56 74 GLU A C 1
ATOM 533 O O . GLU A 1 74 ? -5.466 7.327 -1.814 1.00 94.56 74 GLU A O 1
ATOM 538 N N . ILE A 1 75 ? -4.649 5.799 -0.385 1.00 94.81 75 ILE A N 1
ATOM 539 C CA . ILE A 1 75 ? -3.499 5.432 -1.223 1.00 94.81 75 ILE A CA 1
ATOM 540 C C . ILE A 1 75 ? -3.967 4.886 -2.575 1.00 94.81 75 ILE A C 1
ATOM 542 O O . ILE A 1 75 ? -3.498 5.333 -3.622 1.00 94.81 75 ILE A O 1
ATOM 546 N N . HIS A 1 76 ? -4.926 3.958 -2.572 1.00 93.88 76 HIS A N 1
ATOM 547 C CA . HIS A 1 76 ? -5.484 3.413 -3.807 1.00 93.88 76 HIS A CA 1
ATOM 548 C C . HIS A 1 76 ? -6.117 4.509 -4.678 1.00 93.88 76 HIS A C 1
ATOM 550 O O . HIS A 1 76 ? -5.876 4.569 -5.888 1.00 93.88 76 HIS A O 1
ATOM 556 N N . ARG A 1 77 ? -6.875 5.427 -4.061 1.00 93.12 77 ARG A N 1
ATOM 557 C CA . ARG A 1 77 ? -7.474 6.583 -4.741 1.00 93.12 77 ARG A CA 1
ATOM 558 C C . ARG A 1 77 ? -6.414 7.488 -5.367 1.00 93.12 77 ARG A C 1
ATOM 560 O O . ARG A 1 77 ? -6.618 7.979 -6.475 1.00 93.12 77 ARG A O 1
ATOM 567 N N . PHE A 1 78 ? -5.301 7.711 -4.673 1.00 93.12 78 PHE A N 1
ATOM 568 C CA . PHE A 1 78 ? -4.187 8.507 -5.172 1.00 93.12 78 PHE A CA 1
ATOM 569 C C . PHE A 1 78 ? -3.510 7.854 -6.381 1.00 93.12 78 PHE A C 1
ATOM 571 O O . PHE A 1 78 ? -3.347 8.518 -7.400 1.00 93.12 78 PHE A O 1
ATOM 578 N N . LEU A 1 79 ? -3.190 6.558 -6.310 1.00 91.06 79 LEU A N 1
ATOM 579 C CA . LEU A 1 79 ? -2.574 5.822 -7.424 1.00 91.06 79 LEU A CA 1
ATOM 580 C C . LEU A 1 79 ? -3.491 5.731 -8.650 1.00 91.06 79 LEU A C 1
ATOM 582 O O . LEU A 1 79 ? -3.021 5.768 -9.781 1.00 91.06 79 LEU A O 1
ATOM 586 N N . SER A 1 80 ? -4.803 5.656 -8.425 1.00 88.69 80 SER A N 1
ATOM 587 C CA . SER A 1 80 ? -5.812 5.669 -9.490 1.00 88.69 80 SER A CA 1
ATOM 588 C C . SER A 1 80 ? -6.064 7.065 -10.073 1.00 88.69 80 SER A C 1
ATOM 590 O O . SER A 1 80 ? -6.780 7.208 -11.067 1.00 88.69 80 SER A O 1
ATOM 592 N N . SER A 1 81 ? -5.538 8.118 -9.442 1.00 88.19 81 SER A N 1
ATOM 593 C CA . SER A 1 81 ? -5.760 9.491 -9.876 1.00 88.19 81 SER A CA 1
ATOM 594 C C . SER A 1 81 ? -4.881 9.825 -11.084 1.00 88.19 81 SER A C 1
ATOM 596 O O . SER A 1 81 ? -3.677 9.576 -11.053 1.00 88.19 81 SER A O 1
ATOM 598 N N . PRO A 1 82 ? -5.411 10.523 -12.107 1.00 80.38 82 PRO A N 1
ATOM 599 C CA . PRO A 1 82 ? -4.606 11.009 -13.231 1.00 80.38 82 PRO A CA 1
ATOM 600 C C . PRO A 1 82 ? -3.546 12.052 -12.827 1.00 80.38 82 PRO A C 1
ATOM 602 O O . PRO A 1 82 ? -2.750 12.468 -13.663 1.00 80.38 82 PRO A O 1
ATOM 605 N N . SER A 1 83 ? -3.551 12.510 -11.571 1.00 75.94 83 SER A N 1
ATOM 606 C CA . SER A 1 83 ? -2.550 13.427 -11.021 1.00 75.94 83 SER A CA 1
ATOM 607 C C . SER A 1 83 ? -1.253 12.744 -10.577 1.00 75.94 83 SER A C 1
ATOM 609 O O . SER A 1 83 ? -0.284 13.452 -10.319 1.00 75.94 83 SER A O 1
ATOM 611 N N . ALA A 1 84 ? -1.226 11.416 -10.436 1.00 82.31 84 ALA A N 1
ATOM 612 C CA . ALA A 1 84 ? -0.017 10.695 -10.053 1.00 82.31 84 ALA A CA 1
ATOM 613 C C . ALA A 1 84 ? 0.917 10.568 -11.267 1.00 82.31 84 ALA A C 1
ATOM 615 O O . ALA A 1 84 ? 0.570 9.947 -12.272 1.00 82.31 84 ALA A O 1
ATOM 616 N N . SER A 1 85 ? 2.097 11.187 -11.198 1.00 89.25 85 SER A N 1
ATOM 617 C CA . SER A 1 85 ? 3.102 11.071 -12.255 1.00 89.25 85 SER A CA 1
ATOM 618 C C . SER A 1 85 ? 3.826 9.723 -12.173 1.00 89.25 85 SER A C 1
ATOM 620 O O . SER A 1 85 ? 3.966 9.143 -11.098 1.00 89.25 85 SER A O 1
ATOM 622 N N . GLN A 1 86 ? 4.314 9.217 -13.312 1.00 88.62 86 GLN A N 1
ATOM 623 C CA . GLN A 1 86 ? 4.989 7.911 -13.361 1.00 88.62 86 GLN A CA 1
ATOM 624 C C . GLN A 1 86 ? 6.202 7.848 -12.424 1.00 88.62 86 GLN A C 1
ATOM 626 O O . GLN A 1 86 ? 6.415 6.836 -11.777 1.00 88.62 86 GLN A O 1
ATOM 631 N N . VAL A 1 87 ? 6.950 8.948 -12.293 1.00 90.31 87 VAL A N 1
ATOM 632 C CA . VAL A 1 87 ? 8.107 9.034 -11.386 1.00 90.31 87 VAL A CA 1
ATOM 633 C C . VAL A 1 87 ? 7.683 8.818 -9.930 1.00 90.31 87 VAL A C 1
ATOM 635 O O . VAL A 1 87 ? 8.354 8.110 -9.187 1.00 90.31 87 VAL A O 1
ATOM 638 N N . VAL A 1 88 ? 6.535 9.375 -9.534 1.00 91.06 88 VAL A N 1
ATOM 639 C CA . VAL A 1 88 ? 5.966 9.177 -8.195 1.00 91.06 88 VAL A CA 1
ATOM 640 C C . VAL A 1 88 ? 5.505 7.734 -8.007 1.00 91.06 88 VAL A C 1
ATOM 642 O O . VAL A 1 88 ? 5.777 7.139 -6.968 1.00 91.06 88 VAL A O 1
ATOM 645 N N . ILE A 1 89 ? 4.848 7.149 -9.010 1.00 90.75 89 ILE A N 1
ATOM 646 C CA . ILE A 1 89 ? 4.413 5.745 -8.977 1.00 90.75 89 ILE A CA 1
ATOM 647 C C . ILE A 1 89 ? 5.617 4.801 -8.868 1.00 90.75 89 ILE A C 1
ATOM 649 O O . ILE A 1 89 ? 5.587 3.871 -8.063 1.00 90.75 89 ILE A O 1
ATOM 653 N N . ASP A 1 90 ? 6.681 5.044 -9.631 1.00 90.19 90 ASP A N 1
ATOM 654 C CA . ASP A 1 90 ? 7.898 4.234 -9.616 1.00 90.19 90 ASP A CA 1
ATOM 655 C C . ASP A 1 90 ? 8.594 4.323 -8.250 1.00 90.19 90 ASP A C 1
ATOM 657 O O . ASP A 1 90 ? 8.922 3.291 -7.672 1.00 90.19 90 ASP A O 1
ATOM 661 N N . ALA A 1 91 ? 8.733 5.524 -7.677 1.00 91.44 91 ALA A N 1
ATOM 662 C CA . ALA A 1 91 ? 9.309 5.706 -6.342 1.00 91.44 91 ALA A CA 1
ATOM 663 C C . ALA A 1 91 ? 8.481 5.001 -5.252 1.00 91.44 91 ALA A C 1
ATOM 665 O O . ALA A 1 91 ? 9.021 4.295 -4.400 1.00 91.44 91 ALA A O 1
ATOM 666 N N . LEU A 1 92 ? 7.151 5.135 -5.305 1.00 91.69 92 LEU A N 1
ATOM 667 C CA . LEU A 1 92 ? 6.247 4.451 -4.379 1.00 91.69 92 LEU A CA 1
ATOM 668 C C . LEU A 1 92 ? 6.287 2.931 -4.551 1.00 91.69 92 LEU A C 1
ATOM 670 O O . LEU A 1 92 ? 6.142 2.203 -3.571 1.00 91.69 92 LEU A O 1
ATOM 674 N N . SER A 1 93 ? 6.506 2.442 -5.771 1.00 91.12 93 SER A N 1
ATOM 675 C CA . SER A 1 93 ? 6.506 1.011 -6.070 1.00 91.12 93 SER A CA 1
ATOM 676 C C . SER A 1 93 ? 7.522 0.234 -5.246 1.00 91.12 93 SER A C 1
ATOM 678 O O . SER A 1 93 ? 7.243 -0.913 -4.937 1.00 91.12 93 SER A O 1
ATOM 680 N N . PHE A 1 94 ? 8.653 0.828 -4.856 1.00 88.81 94 PHE A N 1
ATOM 681 C CA . PHE A 1 94 ? 9.697 0.124 -4.105 1.00 88.81 94 PHE A CA 1
ATOM 682 C C . PHE A 1 94 ? 9.284 -0.249 -2.677 1.00 88.81 94 PHE A C 1
ATOM 684 O O . PHE A 1 94 ? 9.594 -1.343 -2.214 1.00 88.81 94 PHE A O 1
ATOM 691 N N . GLU A 1 95 ? 8.563 0.631 -1.985 1.00 90.56 95 GLU A N 1
ATOM 692 C CA . GLU A 1 95 ? 8.286 0.469 -0.550 1.00 90.56 95 GLU A CA 1
ATOM 693 C C . GLU A 1 95 ? 6.812 0.164 -0.260 1.00 90.56 95 GLU A C 1
ATOM 695 O O . GLU A 1 95 ? 6.470 -0.559 0.683 1.00 90.56 95 GLU A O 1
ATOM 700 N N . LEU A 1 96 ? 5.912 0.697 -1.088 1.00 92.25 96 LEU A N 1
ATOM 701 C CA . LEU A 1 96 ? 4.482 0.679 -0.823 1.00 92.25 96 LEU A CA 1
ATOM 702 C C . LEU A 1 96 ? 3.872 -0.732 -0.817 1.00 92.25 96 LEU A C 1
ATOM 704 O O . LEU A 1 96 ? 3.093 -0.984 0.102 1.00 92.25 96 LEU A O 1
ATOM 708 N N . PRO A 1 97 ? 4.225 -1.679 -1.721 1.00 90.31 97 PRO A N 1
ATOM 709 C CA . PRO A 1 97 ? 3.678 -3.039 -1.682 1.00 90.31 97 PRO A CA 1
ATOM 710 C C . PRO A 1 97 ? 3.874 -3.716 -0.326 1.00 90.31 97 PRO A C 1
ATOM 712 O O . PRO A 1 97 ? 2.965 -4.360 0.194 1.00 90.31 97 PRO A O 1
ATOM 715 N N . LYS A 1 98 ? 5.047 -3.529 0.282 1.00 89.44 98 LYS A N 1
ATOM 716 C CA . LYS A 1 98 ? 5.362 -4.071 1.602 1.00 89.44 98 LYS A CA 1
ATOM 717 C C . LYS A 1 98 ? 4.545 -3.378 2.692 1.00 89.44 98 LYS A C 1
ATOM 719 O O . LYS A 1 98 ? 3.929 -4.059 3.506 1.00 89.44 98 LYS A O 1
ATOM 724 N N . ALA A 1 99 ? 4.506 -2.046 2.693 1.00 91.69 99 ALA A N 1
ATOM 725 C CA . ALA A 1 99 ? 3.782 -1.273 3.702 1.00 91.69 99 ALA A CA 1
ATOM 726 C C . ALA A 1 99 ? 2.276 -1.595 3.713 1.00 91.69 99 ALA A C 1
ATOM 728 O O . ALA A 1 99 ? 1.715 -1.924 4.758 1.00 91.69 99 ALA A O 1
ATOM 729 N N . VAL A 1 100 ? 1.620 -1.576 2.547 1.00 92.62 100 VAL A N 1
ATOM 730 C CA . VAL A 1 100 ? 0.161 -1.781 2.457 1.00 92.62 100 VAL A CA 1
ATOM 731 C C . VAL A 1 100 ? -0.259 -3.215 2.735 1.00 92.62 100 VAL A C 1
ATOM 733 O O . VAL A 1 100 ? -1.367 -3.449 3.209 1.00 92.62 100 VAL A O 1
ATOM 736 N N . SER A 1 101 ? 0.638 -4.177 2.530 1.00 88.56 101 SER A N 1
ATOM 737 C CA . SER A 1 101 ? 0.353 -5.570 2.854 1.00 88.56 101 SER A CA 1
ATOM 738 C C . SER A 1 101 ? 0.054 -5.766 4.347 1.00 88.56 101 SER A C 1
ATOM 740 O O . SER A 1 101 ? -0.701 -6.671 4.694 1.00 88.56 101 SER A O 1
ATOM 742 N N . LYS A 1 102 ? 0.562 -4.900 5.249 1.00 89.12 102 LYS A N 1
ATOM 743 C CA . LYS A 1 102 ? 0.377 -5.015 6.719 1.00 89.12 102 LYS A CA 1
ATOM 744 C C . LYS A 1 102 ? -1.089 -4.938 7.107 1.00 89.12 102 LYS A C 1
ATOM 746 O O . LYS A 1 102 ? -1.543 -5.637 8.010 1.00 89.12 102 LYS A O 1
ATOM 751 N N . PHE A 1 103 ? -1.837 -4.161 6.339 1.00 90.06 103 PHE A N 1
ATOM 752 C CA . PHE A 1 103 ? -3.248 -3.915 6.553 1.00 90.06 103 PHE A CA 1
ATOM 753 C C . PHE A 1 103 ? -4.108 -5.139 6.238 1.00 90.06 103 PHE A C 1
ATOM 755 O O . PHE A 1 103 ? -5.183 -5.284 6.811 1.00 90.06 103 PHE A O 1
ATOM 762 N N . ALA A 1 104 ? -3.634 -6.066 5.402 1.00 86.75 104 ALA A N 1
ATOM 763 C CA . ALA A 1 104 ? -4.371 -7.282 5.070 1.00 86.75 104 ALA A CA 1
ATOM 764 C C . ALA A 1 104 ? -4.598 -8.215 6.272 1.00 86.75 104 ALA A C 1
ATOM 766 O O . ALA A 1 104 ? -5.493 -9.054 6.244 1.00 86.75 104 ALA A O 1
ATOM 767 N N . ALA A 1 105 ? -3.825 -8.059 7.352 1.00 85.00 105 ALA A N 1
ATOM 768 C CA . ALA A 1 105 ? -4.040 -8.790 8.598 1.00 85.00 105 ALA A CA 1
ATOM 769 C C . ALA A 1 105 ? -5.128 -8.174 9.505 1.00 85.00 105 ALA A C 1
ATOM 771 O O . ALA A 1 105 ? -5.489 -8.791 10.504 1.00 85.00 105 ALA A O 1
ATOM 772 N N . LEU A 1 106 ? -5.631 -6.972 9.189 1.00 86.69 106 LEU A N 1
ATOM 773 C CA . LEU A 1 106 ? -6.572 -6.230 10.038 1.00 86.69 106 LEU A CA 1
ATOM 774 C C . LEU A 1 106 ? -8.031 -6.639 9.808 1.00 86.69 106 LEU A C 1
ATOM 776 O O . LEU A 1 106 ? -8.774 -6.864 10.759 1.00 86.69 106 LEU A O 1
ATOM 780 N N . SER A 1 107 ? -8.458 -6.702 8.546 1.00 86.94 107 SER A N 1
ATOM 781 C CA . SER A 1 107 ? -9.824 -7.069 8.158 1.00 86.94 107 SER A CA 1
ATOM 782 C C . SER A 1 107 ? -9.899 -7.428 6.674 1.00 86.94 107 SER A C 1
ATOM 784 O O . SER A 1 107 ? -9.060 -6.980 5.892 1.00 86.94 107 SER A O 1
ATOM 786 N N . ASP A 1 108 ? -10.954 -8.139 6.265 1.00 87.00 108 ASP A N 1
ATOM 787 C CA . ASP A 1 108 ? -11.201 -8.477 4.853 1.00 87.00 108 ASP A CA 1
ATOM 788 C C . ASP A 1 108 ? -11.273 -7.227 3.962 1.00 87.00 108 ASP A C 1
ATOM 790 O O . ASP A 1 108 ? -10.745 -7.196 2.856 1.00 87.00 108 ASP A O 1
ATOM 794 N N . ARG A 1 109 ? -11.851 -6.134 4.475 1.00 90.44 109 ARG A N 1
ATOM 795 C CA . ARG A 1 109 ? -11.921 -4.857 3.747 1.00 90.44 109 ARG A CA 1
ATOM 796 C C . ARG A 1 109 ? -10.543 -4.231 3.541 1.00 90.44 109 ARG A C 1
ATOM 798 O O . ARG A 1 109 ? -10.306 -3.604 2.512 1.00 90.44 109 ARG A O 1
ATOM 805 N N . CYS A 1 110 ? -9.653 -4.361 4.523 1.00 90.19 110 CYS A N 1
ATOM 806 C CA . CYS A 1 110 ? -8.275 -3.895 4.402 1.00 90.19 110 CYS A CA 1
ATOM 807 C C . CYS A 1 110 ? -7.459 -4.786 3.458 1.00 90.19 110 CYS A C 1
ATOM 809 O O . CYS A 1 110 ? -6.634 -4.261 2.716 1.00 90.19 110 CYS A O 1
ATOM 811 N N . LEU A 1 111 ? -7.714 -6.099 3.453 1.00 87.25 111 LEU A N 1
ATOM 812 C CA . LEU A 1 111 ? -7.146 -7.038 2.485 1.00 87.25 111 LEU A CA 1
ATOM 813 C C . LEU A 1 111 ? -7.538 -6.649 1.054 1.00 87.25 111 LEU A C 1
ATOM 815 O O . LEU A 1 111 ? -6.652 -6.406 0.240 1.00 87.25 111 LEU A O 1
ATOM 819 N N . ASP A 1 112 ? -8.832 -6.484 0.775 1.00 87.69 112 ASP A N 1
ATOM 820 C CA . ASP A 1 112 ? -9.321 -6.088 -0.553 1.00 87.69 112 ASP A CA 1
ATOM 821 C C . ASP A 1 112 ? -8.710 -4.755 -1.019 1.00 87.69 112 ASP A C 1
ATOM 823 O O . ASP A 1 112 ? -8.315 -4.598 -2.177 1.00 87.69 112 ASP A O 1
ATOM 827 N N . ALA A 1 113 ? -8.606 -3.777 -0.112 1.00 90.75 113 ALA A N 1
ATOM 828 C CA . ALA A 1 113 ? -8.014 -2.479 -0.417 1.00 90.75 113 ALA A CA 1
ATOM 829 C C . ALA A 1 113 ? -6.502 -2.580 -0.694 1.00 90.75 113 ALA A C 1
ATOM 831 O O . ALA A 1 113 ? -6.011 -1.941 -1.627 1.00 90.75 113 ALA A O 1
ATOM 832 N N . ALA A 1 114 ? -5.769 -3.393 0.074 1.00 90.88 114 ALA A N 1
ATOM 833 C CA . ALA A 1 114 ? -4.344 -3.635 -0.142 1.00 90.88 114 ALA A CA 1
ATOM 834 C C . ALA A 1 114 ? -4.091 -4.343 -1.482 1.00 90.88 114 ALA A C 1
ATOM 836 O O . ALA A 1 114 ? -3.200 -3.930 -2.228 1.00 90.88 114 ALA A O 1
ATOM 837 N N . ASP A 1 115 ? -4.919 -5.331 -1.831 1.00 86.81 115 ASP A N 1
ATOM 838 C CA . ASP A 1 115 ? -4.897 -5.997 -3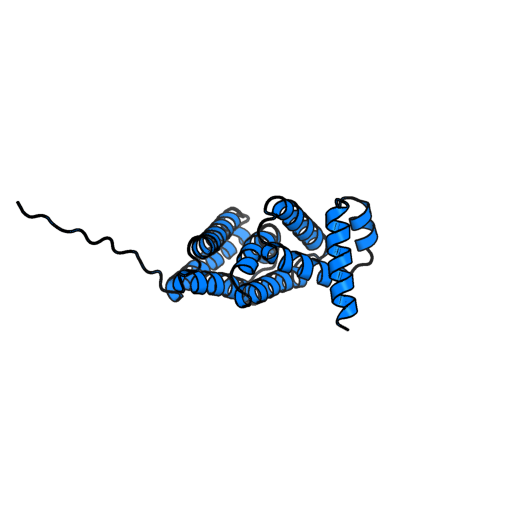.137 1.00 86.81 115 ASP A CA 1
ATOM 839 C C . ASP A 1 115 ? -5.086 -4.988 -4.277 1.00 86.81 115 ASP A C 1
ATOM 841 O O . ASP A 1 115 ? -4.320 -4.993 -5.241 1.00 86.81 115 ASP A O 1
ATOM 845 N N . CYS A 1 116 ? -6.042 -4.062 -4.149 1.00 90.69 116 CYS A N 1
ATOM 846 C CA . CYS A 1 116 ? -6.274 -3.021 -5.154 1.00 90.69 116 CYS A CA 1
ATOM 847 C C . CYS A 1 116 ? -5.069 -2.076 -5.323 1.00 90.69 116 CYS A C 1
ATOM 849 O O . CYS A 1 116 ? -4.753 -1.659 -6.443 1.00 90.69 116 CYS A O 1
ATOM 851 N N . VAL A 1 117 ? -4.372 -1.738 -4.231 1.00 92.75 117 VAL A N 1
ATOM 852 C CA . VAL A 1 117 ? -3.131 -0.948 -4.297 1.00 92.75 117 VAL A CA 1
ATOM 853 C C . VAL A 1 117 ? -2.050 -1.711 -5.056 1.00 92.75 117 VAL A C 1
ATOM 855 O O . VAL A 1 117 ? -1.464 -1.167 -5.992 1.00 92.75 117 VAL A O 1
ATOM 858 N N . VAL A 1 118 ? -1.800 -2.969 -4.686 1.00 89.62 118 VAL A N 1
ATOM 859 C CA . VAL A 1 118 ? -0.780 -3.805 -5.334 1.00 89.62 118 VAL A CA 1
ATOM 860 C C . VAL A 1 118 ? -1.099 -3.995 -6.822 1.00 89.62 118 VAL A C 1
ATOM 862 O O . VAL A 1 118 ? -0.215 -3.827 -7.661 1.00 89.62 118 VAL A O 1
ATOM 865 N N . ASP A 1 119 ? -2.362 -4.234 -7.175 1.00 87.25 119 ASP A N 1
ATOM 866 C CA . ASP A 1 119 ? -2.819 -4.344 -8.565 1.00 87.25 119 ASP A CA 1
ATOM 867 C C . ASP A 1 119 ? -2.595 -3.050 -9.364 1.00 87.25 119 ASP A C 1
ATOM 869 O O . ASP A 1 119 ? -2.190 -3.095 -10.534 1.00 87.25 119 ASP A O 1
ATOM 873 N N . SER A 1 120 ? -2.820 -1.891 -8.738 1.00 90.00 120 SER A N 1
ATOM 874 C CA . SER A 1 120 ? -2.584 -0.581 -9.358 1.00 90.00 120 SER A CA 1
ATOM 875 C C . SER A 1 120 ? -1.103 -0.363 -9.661 1.00 90.00 120 SER A C 1
ATOM 877 O O . SER A 1 120 ? -0.757 0.097 -10.752 1.00 90.00 120 SER A O 1
ATOM 879 N N . LEU A 1 121 ? -0.223 -0.753 -8.735 1.00 89.25 121 LEU A N 1
ATOM 880 C CA . LEU A 1 121 ? 1.227 -0.683 -8.917 1.00 89.25 121 LEU A CA 1
ATOM 881 C C . LEU A 1 121 ? 1.698 -1.653 -10.011 1.00 89.25 121 LEU A C 1
ATOM 883 O O . LEU A 1 121 ? 2.444 -1.261 -10.901 1.00 89.25 121 LEU A O 1
ATOM 887 N N . ILE A 1 122 ? 1.205 -2.894 -10.029 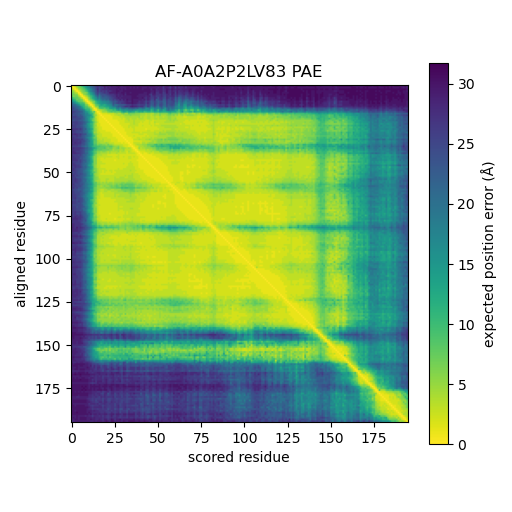1.00 85.12 122 ILE A N 1
ATOM 888 C CA . ILE A 1 122 ? 1.524 -3.870 -11.089 1.00 85.12 122 ILE A CA 1
ATOM 889 C C . ILE A 1 122 ? 1.106 -3.361 -12.468 1.00 85.12 122 ILE A C 1
ATOM 891 O O . ILE A 1 122 ? 1.816 -3.570 -13.453 1.00 85.12 122 ILE A O 1
ATOM 895 N N . SER A 1 123 ? -0.052 -2.710 -12.546 1.00 86.25 123 SER A N 1
ATOM 896 C CA . SER A 1 123 ? -0.592 -2.204 -13.808 1.00 86.25 123 SER A CA 1
ATOM 897 C C . SER A 1 123 ? 0.162 -0.981 -14.331 1.00 86.25 123 SER A C 1
ATOM 899 O O . SER A 1 123 ? 0.144 -0.736 -15.538 1.00 86.25 123 SER A O 1
ATOM 901 N N . SER A 1 124 ? 0.811 -0.231 -13.438 1.00 84.56 124 SER A N 1
ATOM 902 C CA . SER A 1 124 ? 1.410 1.071 -13.745 1.00 84.56 124 SER A CA 1
ATOM 903 C C . SER A 1 124 ? 2.937 1.048 -13.798 1.00 84.56 124 SER A C 1
ATOM 905 O O . SER A 1 124 ? 3.524 1.940 -14.398 1.00 84.56 124 SER A O 1
ATOM 907 N N . SER A 1 125 ? 3.591 0.038 -13.225 1.00 83.00 125 SER A N 1
ATOM 908 C CA . SER A 1 125 ? 5.054 -0.038 -13.127 1.00 83.00 125 SER A CA 1
ATOM 909 C C . SER A 1 125 ? 5.656 -1.049 -14.110 1.00 83.00 125 SER A C 1
ATOM 911 O O . SER A 1 125 ? 4.963 -1.864 -14.728 1.00 83.00 125 SER A O 1
ATOM 913 N N . ASN A 1 126 ? 6.982 -1.025 -14.272 1.00 82.31 126 ASN A N 1
ATOM 914 C CA . ASN A 1 126 ? 7.676 -2.028 -15.078 1.00 82.31 126 ASN A CA 1
ATOM 915 C C . ASN A 1 126 ? 7.471 -3.432 -14.470 1.00 82.31 126 ASN A C 1
ATOM 917 O O . ASN A 1 126 ? 7.794 -3.647 -13.301 1.00 82.31 126 ASN A O 1
ATOM 921 N N . PRO A 1 127 ? 6.996 -4.424 -15.245 1.00 73.94 127 PRO A N 1
ATOM 922 C CA . PRO A 1 127 ? 6.634 -5.728 -14.698 1.00 73.94 127 PRO A CA 1
ATOM 923 C C . PRO A 1 127 ? 7.832 -6.532 -14.173 1.00 73.94 127 PRO A C 1
ATOM 925 O O . PRO A 1 127 ? 7.658 -7.369 -13.291 1.00 73.94 127 PRO A O 1
ATOM 928 N N . ARG A 1 128 ? 9.048 -6.310 -14.696 1.00 72.88 128 ARG A N 1
ATOM 929 C CA . ARG A 1 128 ? 10.261 -6.975 -14.187 1.00 72.88 128 ARG A CA 1
ATOM 930 C C . ARG A 1 128 ? 10.697 -6.381 -12.857 1.00 72.88 128 ARG A C 1
ATOM 932 O O . ARG A 1 128 ? 11.016 -7.134 -11.941 1.00 72.88 128 ARG A O 1
ATOM 939 N N . ASP A 1 129 ? 10.678 -5.058 -12.765 1.00 80.75 129 ASP A N 1
ATOM 940 C CA . ASP A 1 129 ? 11.077 -4.349 -11.552 1.00 80.75 129 ASP A CA 1
ATOM 941 C C . ASP A 1 129 ? 10.070 -4.640 -10.433 1.00 80.75 129 ASP A C 1
ATOM 943 O O . ASP A 1 129 ? 10.459 -5.063 -9.347 1.00 80.75 129 ASP A O 1
ATOM 947 N N . MET A 1 130 ? 8.769 -4.579 -10.741 1.00 85.50 130 MET A N 1
ATOM 948 C CA . MET A 1 130 ? 7.699 -4.932 -9.806 1.00 85.50 130 MET A CA 1
ATOM 949 C C . MET A 1 130 ? 7.796 -6.382 -9.317 1.00 85.50 130 MET A C 1
ATOM 951 O O . MET A 1 130 ? 7.607 -6.650 -8.135 1.00 85.50 130 MET A O 1
ATOM 955 N N . LEU A 1 131 ? 8.146 -7.333 -10.190 1.00 76.81 131 LEU A N 1
ATOM 956 C CA . LEU A 1 131 ? 8.369 -8.718 -9.774 1.00 76.81 131 LEU A CA 1
ATOM 957 C C . LEU A 1 131 ? 9.520 -8.832 -8.764 1.00 76.81 131 LEU A C 1
ATOM 959 O O . LEU A 1 131 ? 9.393 -9.560 -7.779 1.00 76.81 131 LEU A O 1
ATOM 963 N N . SER A 1 132 ? 10.628 -8.124 -8.998 1.00 78.31 132 SER A N 1
ATOM 964 C CA . SER A 1 132 ? 11.767 -8.110 -8.074 1.00 78.31 132 SER A CA 1
ATOM 965 C C . SER A 1 132 ? 11.364 -7.537 -6.717 1.00 78.31 132 SER A C 1
ATOM 967 O O . SER A 1 132 ? 11.655 -8.138 -5.685 1.00 78.31 132 SER A O 1
ATOM 969 N N . ILE A 1 133 ? 10.631 -6.423 -6.731 1.00 84.56 133 ILE A N 1
ATOM 970 C CA . ILE A 1 133 ? 10.124 -5.747 -5.536 1.00 84.56 133 ILE A CA 1
ATOM 971 C C . ILE A 1 133 ? 9.187 -6.662 -4.740 1.00 84.56 133 ILE A C 1
ATOM 973 O O . ILE A 1 133 ? 9.355 -6.815 -3.534 1.00 84.56 133 ILE A O 1
ATOM 977 N N . LEU A 1 134 ? 8.217 -7.314 -5.390 1.00 80.81 134 LEU A N 1
ATOM 978 C CA . LEU A 1 134 ? 7.282 -8.217 -4.708 1.00 80.81 134 LEU A CA 1
ATOM 979 C C . LEU A 1 134 ? 8.000 -9.434 -4.105 1.00 80.81 134 LEU A C 1
ATOM 981 O O . LEU A 1 134 ? 7.677 -9.851 -2.992 1.00 80.81 134 LEU A O 1
ATOM 985 N N . CYS A 1 135 ? 9.003 -9.981 -4.802 1.00 78.62 135 CYS A N 1
ATOM 986 C CA . CYS A 1 135 ? 9.848 -11.048 -4.259 1.00 78.62 135 CYS A CA 1
ATOM 987 C C . CYS A 1 135 ? 10.620 -10.586 -3.013 1.00 78.62 135 CYS A C 1
ATOM 989 O O . CYS A 1 135 ? 10.677 -11.313 -2.020 1.00 78.62 135 CYS A O 1
ATOM 991 N N . GLU A 1 136 ? 11.194 -9.383 -3.045 1.00 81.25 136 GLU A N 1
ATOM 992 C CA . GLU A 1 136 ? 11.907 -8.796 -1.908 1.00 81.25 136 GLU A CA 1
ATOM 993 C C . GLU A 1 136 ? 10.965 -8.520 -0.728 1.00 81.25 136 GLU A C 1
ATOM 995 O O . GLU A 1 136 ? 11.269 -8.868 0.419 1.00 81.25 136 GLU A O 1
ATOM 1000 N N . ALA A 1 137 ? 9.778 -7.975 -1.003 1.00 82.81 137 ALA A N 1
ATOM 1001 C CA . ALA A 1 137 ? 8.743 -7.760 -0.006 1.00 82.81 137 ALA A CA 1
ATOM 1002 C C . ALA A 1 137 ? 8.368 -9.083 0.678 1.00 82.81 137 ALA A C 1
ATOM 1004 O O . ALA A 1 137 ? 8.341 -9.141 1.909 1.00 82.81 137 ALA A O 1
ATOM 1005 N N . LEU A 1 138 ? 8.180 -10.170 -0.077 1.00 77.75 138 LEU A N 1
ATOM 1006 C CA . LEU A 1 138 ? 7.893 -11.501 0.470 1.00 77.75 138 LEU A CA 1
ATOM 1007 C C . LEU A 1 138 ? 9.037 -12.069 1.314 1.00 77.75 138 LEU A C 1
ATOM 1009 O O . LEU A 1 138 ? 8.781 -12.582 2.404 1.00 77.75 138 LEU A O 1
ATOM 1013 N N . ASP A 1 139 ? 10.289 -11.959 0.869 1.00 75.00 139 ASP A N 1
ATOM 1014 C CA . ASP A 1 139 ? 11.433 -12.440 1.657 1.00 75.00 139 ASP A CA 1
ATOM 1015 C C . ASP A 1 139 ? 11.593 -11.645 2.965 1.00 75.00 139 ASP A C 1
ATOM 1017 O O . ASP A 1 139 ? 11.853 -12.211 4.030 1.00 75.00 139 ASP A O 1
ATOM 1021 N N . SER A 1 140 ? 11.321 -10.335 2.931 1.00 72.44 140 SER A N 1
ATOM 1022 C CA . SER A 1 140 ? 11.283 -9.504 4.140 1.00 72.44 140 SER A CA 1
ATOM 1023 C C . SER A 1 140 ? 10.142 -9.903 5.090 1.00 72.44 140 SER A C 1
ATOM 1025 O O . SER A 1 140 ? 10.309 -9.894 6.313 1.00 72.44 140 SER A O 1
ATOM 1027 N N . SER A 1 141 ? 9.010 -10.332 4.526 1.00 66.44 141 SER A N 1
ATOM 1028 C CA . SER A 1 141 ? 7.809 -10.783 5.239 1.00 66.44 141 SER A CA 1
ATOM 1029 C C . SER A 1 141 ? 7.977 -12.168 5.859 1.00 66.44 141 SER A C 1
ATOM 1031 O O . SER A 1 141 ? 7.392 -12.458 6.901 1.00 66.44 141 SER A O 1
ATOM 1033 N N . ARG A 1 142 ? 8.848 -13.009 5.288 1.00 60.91 142 ARG A N 1
ATOM 1034 C CA . ARG A 1 142 ? 9.177 -14.353 5.787 1.00 60.91 142 ARG A CA 1
ATOM 1035 C C . ARG A 1 142 ? 9.794 -14.351 7.189 1.00 60.91 142 ARG A C 1
ATOM 1037 O O . ARG A 1 142 ? 9.839 -15.389 7.836 1.00 60.91 142 ARG A O 1
ATOM 1044 N N . ARG A 1 143 ? 10.259 -13.211 7.706 1.00 55.25 143 ARG A N 1
ATOM 1045 C CA . ARG A 1 143 ? 10.688 -13.100 9.115 1.00 55.25 143 ARG A CA 1
ATOM 1046 C C . ARG A 1 143 ? 9.540 -12.797 10.083 1.00 55.25 143 ARG A C 1
ATOM 1048 O O . ARG A 1 143 ? 9.717 -12.973 11.282 1.00 55.25 143 ARG A O 1
ATOM 1055 N N . MET A 1 144 ? 8.374 -12.392 9.580 1.00 53.94 144 MET A N 1
ATOM 1056 C CA . MET A 1 144 ? 7.194 -11.979 10.350 1.00 53.94 144 MET A CA 1
ATOM 1057 C C . MET A 1 144 ? 6.049 -13.011 10.253 1.00 53.94 144 MET A C 1
ATOM 1059 O O . MET A 1 144 ? 4.888 -12.638 10.133 1.00 53.94 144 MET A O 1
ATOM 1063 N N . ILE A 1 145 ? 6.370 -14.314 10.320 1.00 42.91 145 ILE A N 1
ATOM 1064 C CA . ILE A 1 145 ? 5.491 -15.492 10.068 1.00 42.91 145 ILE A CA 1
ATOM 1065 C C . ILE A 1 145 ? 4.209 -15.585 10.938 1.00 42.91 145 ILE A C 1
ATOM 1067 O O . ILE A 1 145 ? 3.439 -16.532 10.818 1.00 42.91 145 ILE A O 1
ATOM 1071 N N . ASN A 1 146 ? 3.882 -14.596 11.765 1.00 46.38 146 ASN A N 1
ATOM 1072 C CA . ASN A 1 146 ? 2.739 -14.685 12.675 1.00 46.38 146 ASN A CA 1
ATOM 1073 C C . ASN A 1 146 ? 1.406 -14.177 12.090 1.00 46.38 146 ASN A C 1
ATOM 1075 O O . ASN A 1 146 ? 0.391 -14.285 12.771 1.00 46.38 146 ASN A O 1
ATOM 1079 N N . ALA A 1 147 ? 1.366 -13.672 10.851 1.00 50.78 147 ALA A N 1
ATOM 1080 C CA . ALA A 1 147 ? 0.118 -13.254 10.206 1.00 50.78 147 ALA A CA 1
ATOM 1081 C C . ALA A 1 147 ? 0.077 -13.699 8.737 1.00 50.78 147 ALA A C 1
ATOM 1083 O O . ALA A 1 147 ? 0.644 -13.048 7.861 1.00 50.78 147 ALA A O 1
ATOM 1084 N N . SER A 1 148 ? -0.622 -14.802 8.450 1.00 56.31 148 SER A N 1
ATOM 1085 C CA . SER A 1 148 ? -0.865 -15.288 7.080 1.00 56.31 148 SER A CA 1
ATOM 1086 C C . SER A 1 148 ? -1.545 -14.246 6.182 1.00 56.31 148 SER A C 1
ATOM 1088 O O . SER A 1 148 ? -1.349 -14.274 4.971 1.00 56.31 148 SER A O 1
ATOM 1090 N N . GLY A 1 149 ? -2.278 -13.289 6.764 1.00 59.22 149 GLY A N 1
ATOM 1091 C CA . GLY A 1 149 ? -2.888 -12.176 6.032 1.00 59.22 149 GLY A CA 1
ATOM 1092 C C . GLY A 1 149 ? -1.869 -11.244 5.371 1.00 59.22 149 GLY A C 1
ATOM 1093 O O . GLY A 1 149 ? -2.137 -10.725 4.296 1.00 59.22 149 GLY A O 1
ATOM 1094 N N . TYR A 1 150 ? -0.667 -11.095 5.939 1.00 65.62 150 TYR A N 1
ATOM 1095 C CA . TYR A 1 150 ? 0.342 -10.159 5.430 1.00 65.62 150 TYR A CA 1
ATOM 1096 C C . TYR A 1 150 ? 0.885 -10.542 4.047 1.00 65.62 150 TYR A C 1
ATOM 1098 O O . TYR A 1 150 ? 1.256 -9.684 3.257 1.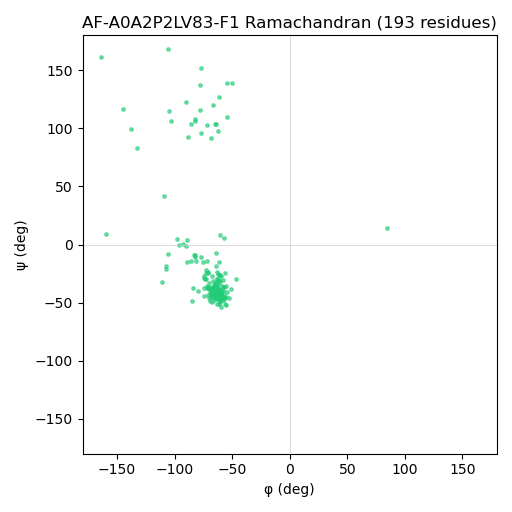00 65.62 150 TYR A O 1
ATOM 1106 N N . VAL A 1 151 ? 0.948 -11.837 3.734 1.00 70.31 151 VAL A N 1
ATOM 1107 C CA . VAL A 1 151 ? 1.517 -12.307 2.460 1.00 70.31 151 VAL A CA 1
ATOM 1108 C C . VAL A 1 151 ? 0.485 -12.390 1.339 1.00 70.31 151 VAL A C 1
ATOM 1110 O O . VAL A 1 151 ? 0.879 -12.491 0.178 1.00 70.31 151 VAL A O 1
ATOM 1113 N N . ALA A 1 152 ? -0.814 -12.337 1.655 1.00 77.81 152 ALA A N 1
ATOM 1114 C CA . ALA A 1 152 ? -1.878 -12.552 0.678 1.00 77.81 152 ALA A CA 1
ATOM 1115 C C . ALA A 1 152 ? -1.851 -11.528 -0.477 1.00 77.81 152 ALA A C 1
ATOM 1117 O O . ALA A 1 152 ? -1.788 -11.983 -1.623 1.00 77.81 152 ALA A O 1
ATOM 1118 N N . PRO A 1 153 ? -1.744 -10.201 -0.244 1.00 75.50 153 PRO A N 1
ATOM 1119 C CA . PRO A 1 153 ? -1.665 -9.235 -1.344 1.00 75.50 153 PRO A CA 1
ATOM 1120 C C . PRO A 1 153 ? -0.425 -9.393 -2.217 1.00 75.50 153 PRO A C 1
ATOM 1122 O O . PRO A 1 153 ? -0.485 -9.251 -3.437 1.00 75.50 153 PRO A O 1
ATOM 1125 N N . LEU A 1 154 ? 0.710 -9.748 -1.612 1.00 77.62 154 LEU A N 1
ATOM 1126 C CA . LEU A 1 154 ? 1.957 -9.957 -2.344 1.00 77.62 154 LEU A CA 1
ATOM 1127 C C . LEU A 1 154 ? 1.885 -11.204 -3.234 1.00 77.62 154 LEU A C 1
ATOM 1129 O O . LEU A 1 154 ? 2.315 -11.164 -4.386 1.00 77.62 154 LEU A O 1
ATOM 1133 N N . LEU A 1 155 ? 1.321 -12.305 -2.727 1.00 75.31 155 LEU A N 1
ATOM 1134 C CA . LEU A 1 155 ? 1.122 -13.538 -3.495 1.00 75.31 155 LEU A CA 1
ATOM 1135 C C . LEU A 1 155 ? 0.069 -13.356 -4.598 1.00 75.31 155 LEU A C 1
ATOM 1137 O O . LEU A 1 155 ? 0.287 -13.806 -5.724 1.00 75.31 155 LEU A O 1
ATOM 1141 N N . SER A 1 156 ? -1.029 -12.656 -4.294 1.00 74.75 156 SER A N 1
ATOM 1142 C CA . SER A 1 156 ? -2.065 -12.248 -5.254 1.00 74.75 156 SER A CA 1
ATOM 1143 C C . SER A 1 156 ? -1.439 -11.432 -6.389 1.00 74.75 156 SER A C 1
ATOM 1145 O O . SER A 1 156 ? -1.541 -11.809 -7.560 1.00 74.75 156 SER A O 1
ATOM 1147 N N . GLY A 1 157 ? -0.665 -10.400 -6.049 1.00 67.94 157 GLY A N 1
ATOM 1148 C CA . GLY A 1 157 ? 0.058 -9.574 -7.009 1.00 67.94 157 GLY A CA 1
ATOM 1149 C C . GLY A 1 157 ? 1.055 -10.360 -7.865 1.00 67.94 157 GLY A C 1
ATOM 1150 O O . GLY A 1 157 ? 1.056 -10.238 -9.093 1.00 67.94 157 GLY A O 1
ATOM 1151 N N . LEU A 1 158 ? 1.854 -11.236 -7.246 1.00 69.50 158 LEU A N 1
ATOM 1152 C CA . LEU A 1 158 ? 2.744 -12.142 -7.971 1.00 69.50 158 LEU A CA 1
ATOM 1153 C C . LEU A 1 158 ? 1.963 -12.990 -8.983 1.00 69.50 158 LEU A C 1
ATOM 1155 O O . LEU A 1 158 ? 2.290 -12.975 -10.169 1.00 69.50 158 LEU A O 1
ATOM 1159 N N . SER A 1 159 ? 0.892 -13.662 -8.546 1.00 68.31 159 SER A N 1
ATOM 1160 C CA . SER A 1 159 ? 0.058 -14.522 -9.399 1.00 68.31 159 SER A CA 1
ATOM 1161 C C . SER A 1 159 ? -0.501 -13.796 -10.632 1.00 68.31 159 SER A C 1
ATOM 1163 O O . SER A 1 159 ? -0.547 -14.368 -11.722 1.00 68.31 159 SER A O 1
ATOM 1165 N N . LYS A 1 160 ? -0.847 -12.510 -10.500 1.00 66.88 160 LYS A N 1
ATOM 1166 C CA . LYS A 1 160 ? -1.377 -11.684 -11.595 1.00 66.88 160 LYS A CA 1
ATOM 1167 C C . LYS A 1 160 ? -0.275 -11.179 -12.527 1.00 66.88 160 LYS A C 1
ATOM 1169 O O . LYS A 1 160 ? -0.440 -11.228 -13.749 1.00 66.88 160 LYS A O 1
ATOM 1174 N N . GLY A 1 161 ? 0.879 -10.772 -11.987 1.00 54.75 161 GLY A N 1
ATOM 1175 C CA . GLY A 1 161 ? 2.067 -10.422 -12.782 1.00 54.75 161 GLY A CA 1
ATOM 1176 C C . GLY A 1 161 ? 2.566 -11.590 -13.648 1.00 54.75 161 GLY A C 1
ATOM 1177 O O . GLY A 1 161 ? 3.108 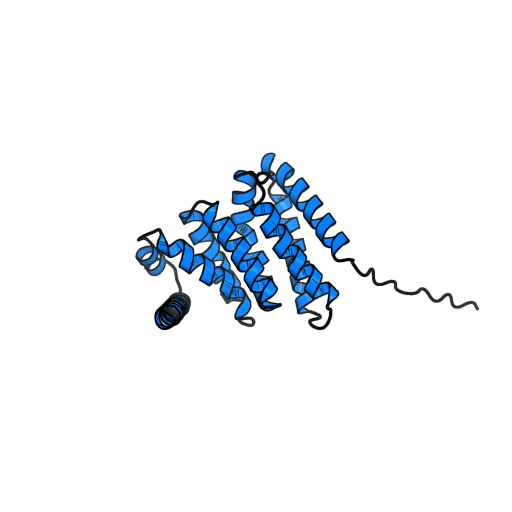-11.401 -14.742 1.00 54.75 161 GLY A O 1
ATOM 1178 N N . TYR A 1 162 ? 2.296 -12.814 -13.199 1.00 51.84 162 TYR A N 1
ATOM 1179 C CA . TYR A 1 162 ? 2.674 -14.067 -13.839 1.00 51.84 162 TYR A CA 1
ATOM 1180 C C . TYR A 1 162 ? 1.854 -14.462 -15.072 1.00 51.84 162 TYR A C 1
ATOM 1182 O O . TYR A 1 162 ? 2.337 -15.248 -15.889 1.00 51.84 162 TYR A O 1
ATOM 1190 N N . ILE A 1 163 ? 0.692 -13.850 -15.313 1.00 48.22 163 ILE A N 1
ATOM 1191 C CA . ILE A 1 163 ? -0.104 -14.128 -16.523 1.00 48.22 163 ILE A CA 1
ATOM 1192 C C . ILE A 1 163 ? 0.548 -13.532 -17.788 1.00 48.22 163 ILE A C 1
ATOM 1194 O O . ILE A 1 163 ? 0.211 -13.917 -18.908 1.00 48.22 163 ILE A O 1
ATOM 1198 N N . ARG A 1 164 ? 1.529 -12.626 -17.658 1.00 44.12 164 ARG A N 1
ATOM 1199 C CA . ARG A 1 164 ? 2.097 -11.904 -18.812 1.00 44.12 164 ARG A CA 1
ATOM 1200 C C . ARG A 1 164 ? 3.486 -12.331 -19.278 1.00 44.12 164 ARG A C 1
ATOM 1202 O O . ARG A 1 164 ? 3.924 -11.837 -20.315 1.00 44.12 164 ARG A O 1
ATOM 1209 N N . ILE A 1 165 ? 4.211 -13.194 -18.564 1.00 46.84 165 ILE A N 1
ATOM 1210 C CA . ILE A 1 165 ? 5.661 -13.316 -18.777 1.00 46.84 165 ILE A CA 1
ATOM 1211 C C . ILE A 1 165 ? 6.139 -14.782 -18.605 1.00 46.84 165 ILE A C 1
ATOM 1213 O O . ILE A 1 165 ? 6.109 -15.294 -17.491 1.00 46.84 165 ILE A O 1
ATOM 1217 N N . PRO A 1 166 ? 6.685 -15.452 -19.652 1.00 43.75 166 PRO A N 1
ATOM 1218 C CA . PRO A 1 166 ? 7.284 -16.804 -19.581 1.00 43.75 166 PRO A CA 1
ATOM 1219 C C . PRO A 1 166 ? 8.495 -16.985 -18.635 1.00 43.75 166 PRO A C 1
ATOM 1221 O O . PRO A 1 166 ? 9.143 -18.026 -18.656 1.00 43.75 166 PRO A O 1
ATOM 1224 N N . TRP A 1 167 ? 8.824 -15.983 -17.818 1.00 41.53 167 TRP A N 1
ATOM 1225 C CA . TRP A 1 167 ? 10.063 -15.877 -17.041 1.00 41.53 167 TRP A CA 1
ATOM 1226 C C . TRP A 1 167 ? 9.928 -16.366 -15.586 1.00 41.53 167 TRP A C 1
ATOM 1228 O O . TRP A 1 167 ? 10.929 -16.380 -14.869 1.00 41.53 167 TRP A O 1
ATOM 1238 N N . LEU A 1 168 ? 8.741 -16.825 -15.143 1.00 45.16 168 LEU A N 1
ATOM 1239 C CA . LEU A 1 168 ? 8.589 -17.467 -13.820 1.00 45.16 168 LEU A CA 1
ATOM 1240 C C . LEU A 1 168 ? 9.573 -18.602 -13.638 1.00 45.16 168 LEU A C 1
ATOM 1242 O O . LEU A 1 168 ? 10.171 -18.715 -12.579 1.00 45.16 168 LEU A O 1
ATOM 1246 N N . LEU A 1 169 ? 9.707 -19.468 -14.644 1.00 49.09 169 LEU A N 1
ATOM 1247 C CA . LEU A 1 169 ? 10.519 -20.672 -14.512 1.00 49.09 169 LEU A CA 1
ATOM 1248 C C . LEU A 1 169 ? 11.997 -20.339 -14.270 1.00 49.09 169 LEU A C 1
ATOM 1250 O O . LEU A 1 169 ? 12.677 -21.090 -13.574 1.00 49.09 169 LEU A O 1
ATOM 1254 N N . ASP A 1 170 ? 12.471 -19.203 -14.786 1.00 44.78 170 ASP A N 1
ATOM 1255 C CA . ASP A 1 170 ? 13.850 -18.748 -14.606 1.00 44.78 170 ASP A CA 1
ATOM 1256 C C . ASP A 1 170 ? 14.049 -18.000 -13.279 1.00 44.78 170 ASP A C 1
ATOM 1258 O O . ASP A 1 170 ? 15.053 -18.229 -12.605 1.00 44.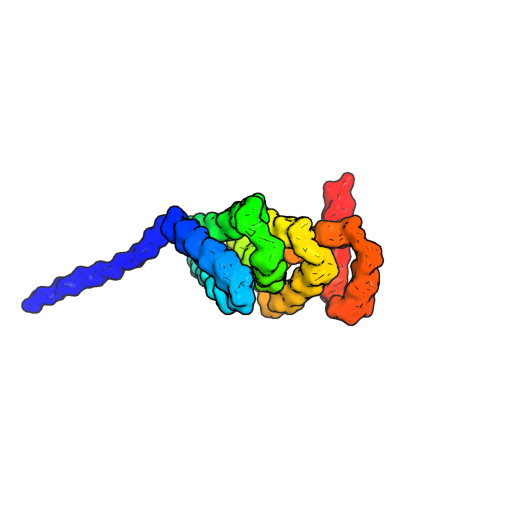78 170 ASP A O 1
ATOM 1262 N N . CYS A 1 171 ? 13.077 -17.195 -12.827 1.00 43.28 171 CYS A N 1
ATOM 1263 C CA . CYS A 1 171 ? 13.105 -16.600 -11.481 1.00 43.28 171 CYS A CA 1
ATOM 1264 C C . CYS A 1 171 ? 12.971 -17.658 -10.370 1.00 43.28 171 CYS A C 1
ATOM 1266 O O . CYS A 1 171 ? 13.716 -17.613 -9.389 1.00 43.28 171 CYS A O 1
ATOM 1268 N N . LEU A 1 172 ? 12.094 -18.653 -10.550 1.00 49.69 172 LEU A N 1
ATOM 1269 C CA . LEU A 1 172 ? 11.974 -19.820 -9.670 1.00 49.69 172 LEU A CA 1
ATOM 1270 C C . LEU A 1 172 ? 13.312 -20.575 -9.600 1.00 49.69 172 LEU A C 1
ATOM 1272 O O . LEU A 1 172 ? 13.730 -20.993 -8.527 1.00 49.69 172 LEU A O 1
ATOM 1276 N N . ARG A 1 173 ? 14.042 -20.696 -10.715 1.00 43.28 173 ARG A N 1
ATOM 1277 C CA . ARG A 1 173 ? 15.343 -21.383 -10.752 1.00 43.28 173 ARG A CA 1
ATOM 1278 C C . ARG A 1 173 ? 16.500 -20.638 -10.088 1.00 43.28 173 ARG A C 1
ATOM 1280 O O . ARG A 1 173 ? 17.482 -21.300 -9.757 1.00 43.28 173 ARG A O 1
ATOM 1287 N N . LEU A 1 174 ? 16.429 -19.315 -9.925 1.00 42.16 174 LEU A N 1
ATOM 1288 C CA . LEU A 1 174 ? 17.606 -18.516 -9.563 1.00 42.16 174 LEU A CA 1
ATOM 1289 C C . LEU A 1 174 ? 17.641 -17.986 -8.124 1.00 42.16 174 LEU A C 1
ATOM 1291 O O . LEU A 1 174 ? 18.750 -17.707 -7.676 1.00 42.16 174 LEU A O 1
ATOM 1295 N N . ASN A 1 175 ? 16.529 -17.859 -7.377 1.00 44.56 175 ASN A N 1
ATOM 1296 C CA . ASN A 1 175 ? 16.654 -17.336 -5.999 1.00 44.56 175 ASN A CA 1
ATOM 1297 C C . ASN A 1 175 ? 15.530 -17.611 -4.977 1.00 44.56 175 ASN A C 1
ATOM 1299 O O . ASN A 1 175 ? 15.566 -17.052 -3.883 1.00 44.56 175 ASN A O 1
ATOM 1303 N N . ALA A 1 176 ? 14.535 -18.452 -5.261 1.00 44.62 176 ALA A N 1
ATOM 1304 C CA . ALA A 1 176 ? 13.493 -18.740 -4.273 1.00 44.62 176 ALA A CA 1
ATOM 1305 C C . ALA A 1 176 ? 13.883 -19.943 -3.399 1.00 44.62 176 ALA A C 1
ATOM 1307 O O . ALA A 1 176 ? 14.116 -21.045 -3.898 1.00 44.62 176 ALA A O 1
ATOM 1308 N N . SER A 1 177 ? 13.932 -19.745 -2.077 1.00 55.38 177 SER A N 1
ATOM 1309 C CA . SER A 1 177 ? 13.962 -20.848 -1.109 1.00 55.38 177 SER A CA 1
ATOM 1310 C C . SER A 1 177 ? 12.828 -21.835 -1.432 1.00 55.38 177 SER A C 1
ATOM 1312 O O . SER A 1 177 ? 11.726 -21.400 -1.767 1.00 55.38 177 SER A O 1
ATOM 1314 N N . LEU A 1 178 ? 13.084 -23.147 -1.337 1.00 51.69 178 LEU A N 1
ATOM 1315 C CA . LEU A 1 178 ? 12.110 -24.221 -1.617 1.00 51.69 178 LEU A CA 1
ATOM 1316 C C . LEU A 1 178 ? 10.734 -23.987 -0.958 1.00 51.69 178 LEU A C 1
ATOM 1318 O O . LEU A 1 178 ? 9.714 -24.366 -1.523 1.00 51.69 178 LEU A O 1
ATOM 1322 N N . ASP A 1 179 ? 10.698 -23.296 0.182 1.00 51.38 179 ASP A N 1
ATOM 1323 C CA . ASP A 1 179 ? 9.464 -22.942 0.890 1.00 51.38 179 ASP A CA 1
ATOM 1324 C C . ASP A 1 179 ? 8.590 -21.930 0.133 1.00 51.38 179 ASP A C 1
ATOM 1326 O O . ASP A 1 179 ? 7.370 -22.067 0.116 1.00 51.38 179 ASP A O 1
ATOM 1330 N N . VAL A 1 180 ? 9.192 -20.935 -0.530 1.00 52.06 180 VAL A N 1
ATOM 1331 C CA . VAL A 1 180 ? 8.461 -19.938 -1.337 1.00 52.06 180 VAL A CA 1
ATOM 1332 C C . VAL A 1 180 ? 7.904 -20.596 -2.597 1.00 52.06 180 VAL A C 1
ATOM 1334 O O . VAL A 1 180 ? 6.777 -20.314 -2.997 1.00 52.06 180 VAL A O 1
ATOM 1337 N N . MET A 1 181 ? 8.654 -21.540 -3.177 1.00 51.81 181 MET A N 1
ATOM 1338 C CA . MET A 1 181 ? 8.160 -22.378 -4.271 1.00 51.81 181 MET A CA 1
ATOM 1339 C C . MET A 1 181 ? 6.978 -23.246 -3.846 1.00 51.81 181 MET A C 1
ATOM 1341 O O . MET A 1 181 ? 6.014 -23.337 -4.598 1.00 51.81 181 MET A O 1
ATOM 1345 N N . MET A 1 182 ? 7.024 -23.867 -2.662 1.00 54.66 182 MET A N 1
ATOM 1346 C CA . MET A 1 182 ? 5.887 -24.646 -2.169 1.00 54.66 182 MET A CA 1
ATOM 1347 C C . MET A 1 182 ? 4.678 -23.757 -1.874 1.00 54.66 182 MET A C 1
ATOM 1349 O O . MET A 1 182 ? 3.582 -24.115 -2.275 1.00 54.66 182 MET A O 1
ATOM 1353 N N . LEU A 1 183 ? 4.859 -22.582 -1.262 1.00 54.62 183 LEU A N 1
ATOM 1354 C CA . LEU A 1 183 ? 3.757 -21.647 -0.999 1.00 54.62 183 LEU A CA 1
ATOM 1355 C C . LEU A 1 183 ? 3.097 -21.140 -2.287 1.00 54.62 183 LEU A C 1
ATOM 1357 O O . LEU A 1 183 ? 1.870 -21.131 -2.380 1.00 54.62 183 LEU A O 1
ATOM 1361 N N . LEU A 1 184 ? 3.889 -20.777 -3.299 1.00 53.28 184 LEU A N 1
ATOM 1362 C CA . LEU A 1 184 ? 3.366 -20.374 -4.606 1.00 53.28 184 LEU A CA 1
ATOM 1363 C C . LEU A 1 184 ? 2.693 -21.543 -5.331 1.00 53.28 184 LEU A C 1
ATOM 1365 O O . LEU A 1 184 ? 1.616 -21.363 -5.885 1.00 53.28 184 LEU A O 1
ATOM 1369 N N . ASN A 1 185 ? 3.278 -22.743 -5.301 1.00 48.00 185 ASN A N 1
ATOM 1370 C CA . ASN A 1 185 ? 2.695 -23.922 -5.940 1.00 48.00 185 ASN A CA 1
ATOM 1371 C C . ASN A 1 185 ? 1.372 -24.346 -5.279 1.00 48.00 185 ASN A C 1
ATOM 1373 O O . ASN A 1 185 ? 0.419 -24.645 -5.990 1.00 48.00 185 ASN A O 1
ATOM 1377 N N . THR A 1 186 ? 1.288 -24.302 -3.946 1.00 49.22 186 THR A N 1
ATOM 1378 C CA . THR A 1 186 ? 0.041 -24.546 -3.207 1.00 49.22 186 THR A CA 1
ATOM 1379 C C . THR A 1 186 ? -1.001 -23.476 -3.527 1.00 49.22 186 THR A C 1
ATOM 1381 O O . THR A 1 186 ? -2.134 -23.823 -3.832 1.00 49.22 186 THR A O 1
ATOM 1384 N N . SER A 1 187 ? -0.620 -22.194 -3.566 1.00 48.31 187 SER A N 1
ATOM 1385 C CA . SER A 1 187 ? -1.549 -21.102 -3.907 1.00 48.31 187 SER A CA 1
ATOM 1386 C C . SER A 1 187 ? -2.058 -21.204 -5.354 1.00 48.31 187 SER A C 1
ATOM 1388 O O . SER A 1 187 ? -3.228 -20.960 -5.628 1.00 48.31 187 SER A O 1
ATOM 1390 N N . ILE A 1 188 ? -1.197 -21.614 -6.293 1.00 50.69 188 ILE A N 1
ATOM 1391 C CA . ILE A 1 188 ? -1.575 -21.875 -7.691 1.00 50.69 188 ILE A CA 1
ATOM 1392 C C . ILE A 1 188 ? -2.513 -23.090 -7.791 1.00 50.69 188 ILE A C 1
ATOM 1394 O O . ILE A 1 188 ? -3.443 -23.071 -8.595 1.00 50.69 188 ILE A O 1
ATOM 1398 N N . GLN A 1 189 ? -2.300 -24.133 -6.983 1.00 44.28 189 GLN A N 1
ATOM 1399 C CA . GLN A 1 189 ? -3.181 -25.305 -6.940 1.00 44.28 189 GLN A CA 1
ATOM 1400 C C . GLN A 1 189 ? -4.547 -24.981 -6.324 1.00 44.28 189 GLN A C 1
ATOM 1402 O O . GLN A 1 189 ? -5.558 -25.362 -6.903 1.00 44.28 189 GLN A O 1
ATOM 1407 N N . GLU A 1 190 ? -4.603 -24.203 -5.241 1.00 43.62 190 GLU A N 1
ATOM 1408 C CA . GLU A 1 190 ? -5.876 -23.767 -4.645 1.00 43.62 190 GLU A CA 1
ATOM 1409 C C . GLU A 1 190 ? -6.703 -22.890 -5.600 1.00 43.62 190 GLU A C 1
ATOM 1411 O O . GLU A 1 190 ? -7.928 -23.011 -5.653 1.00 43.62 190 GLU A O 1
ATOM 1416 N N . LEU A 1 191 ? -6.048 -22.063 -6.422 1.00 37.81 191 LEU A N 1
ATOM 1417 C CA . LEU A 1 191 ? -6.715 -21.279 -7.467 1.00 37.81 191 LEU A CA 1
ATOM 1418 C C . LEU A 1 191 ? -7.165 -22.135 -8.664 1.00 37.81 191 LEU A C 1
ATOM 1420 O O . LEU A 1 191 ? -8.168 -21.814 -9.297 1.00 37.81 191 LEU A O 1
ATOM 1424 N N . SER A 1 192 ? -6.454 -23.226 -8.968 1.00 36.41 192 SER A N 1
ATOM 1425 C CA . SER A 1 192 ? -6.832 -24.177 -10.023 1.00 36.41 192 SER A CA 1
ATOM 1426 C C . SER A 1 192 ? -8.006 -25.071 -9.624 1.00 36.41 192 SER A C 1
ATOM 1428 O O . SER A 1 192 ? -8.744 -25.502 -10.505 1.00 36.41 192 SER A O 1
ATOM 1430 N N . ASP A 1 193 ? -8.178 -25.354 -8.334 1.00 36.53 193 ASP A N 1
ATOM 1431 C CA . ASP A 1 193 ? -9.276 -26.183 -7.824 1.00 36.53 193 ASP A CA 1
ATOM 1432 C C . ASP A 1 193 ? -10.587 -25.387 -7.634 1.00 36.53 193 ASP A C 1
ATOM 1434 O O . ASP A 1 193 ? -11.645 -25.976 -7.407 1.00 36.53 193 ASP A O 1
ATOM 1438 N N . CYS A 1 194 ? -10.541 -24.053 -7.765 1.00 37.06 194 CYS A N 1
ATOM 1439 C CA . CYS A 1 194 ? -11.707 -23.161 -7.692 1.00 37.06 194 CYS A CA 1
ATOM 1440 C C . CYS A 1 194 ? -12.293 -22.740 -9.061 1.00 37.06 194 CYS A C 1
ATOM 1442 O O . CYS A 1 194 ? -13.223 -21.928 -9.084 1.00 37.06 194 CYS A O 1
ATOM 1444 N N . SER A 1 195 ? -11.785 -23.267 -10.186 1.00 36.31 195 SER A N 1
ATOM 1445 C CA . SER A 1 195 ? -12.329 -23.052 -11.544 1.00 36.31 195 SER A CA 1
ATOM 1446 C C . SER A 1 195 ? -12.968 -24.302 -12.138 1.00 36.31 195 SER A C 1
ATOM 1448 O O . SER A 1 195 ? -13.785 -24.101 -13.068 1.00 36.31 195 SER A O 1
#

InterPro domains:
  IPR019516 Glomulin/ALF4 [PTHR15430] (18-165)

Foldseek 3Di:
DDDDDDDDPPPLQDLVNLLVVLVVLLVVCQVCLVVVHLVSLVVSLVSLQVLLVQCVVCVVPPSSLSNNLSSLQSLLVSLPDPPRDLSSLASNLQRVLLSQLSQQQNDVSSLVSSLSNLVSSCVRDDLVVSLVSLVVSVVVCVVVPPGPSSNVSSLSSNVVSVVPDPCPVVVVVPDDDVVVVVVSVVVVVVVVVVD

Mean predicted aligned error: 11.98 Å

pLDDT: mean 74.92, std 19.8, range [34.31, 94.81]

Organism: Rhizophora mucronata (NCBI:txid61149)

Secondary structure (DSSP, 8-state):
--------------HHHHHHHHHHHHHHHHHHHHTT--HHHHHHHHHHHHHHHHHHH-TT-HHHHHHHHHHHHHHHHHHTSTT--HHHHHHHHHHHHHHHHGGGGT-HHHHHHHHHHHHHHHHHS-HHHHHHHHHHHHHHHTT-TT-GGGGHHHHHHHHHHGGG-TTHHHHHHHH--HHHHHHHHHHHHHHHTT-

Nearest PDB structures (foldseek):
  8e0m-assembly4_L  TM=3.193E-01  e=6.080E-02  synthetic construct
  8fbn-assembly1_E  TM=3.309E-01  e=4.086E-01  synthetic construct
  8gs2-assembly1_B  TM=2.635E-01  e=1.943E-01  Desulfonema ishimotonii
  6t46-assembly2_G  TM=3.562E-01  e=9.633E+00  Bacillus subtilis subsp. natto

Radius of gyration: 18.85 Å; Cα contacts (8 Å, |Δi|>4): 188; chains: 1; bounding box: 31×49×68 Å

Solvent-accessible surface area (backbone atoms only — not comparable to full-atom values): 10931 Å² total; per-residue (Å²): 140,83,85,80,82,78,78,84,74,78,80,76,71,49,60,67,59,54,50,53,51,49,52,51,49,52,56,48,29,48,58,35,39,76,72,73,40,62,67,49,56,57,55,52,46,51,51,50,47,51,37,38,49,51,22,68,77,37,76,86,38,63,62,38,46,50,38,36,40,50,52,44,45,49,51,34,52,46,71,71,32,91,82,55,49,69,70,46,52,54,62,43,51,68,54,44,57,52,49,44,16,55,33,22,58,76,39,73,70,24,28,56,32,25,34,52,35,36,47,52,45,58,75,72,42,60,66,68,60,50,49,53,40,46,52,50,40,48,61,64,45,66,78,56,78,87,45,78,36,36,51,46,35,49,52,53,40,50,60,60,62,52,78,77,49,95,54,56,68,56,53,58,71,69,74,56,56,72,65,57,51,48,54,50,52,50,54,54,47,59,58,60,75,75,112

Sequence (195 aa):
MSVESTADLGEAASPNAMVLRLQDQLSSLSKSVENGDESSVSELVSFLDSASDAALLDPDNQDAQTNAFEAVSEIHRFLSSPSASQVVIDALSFELPKAVSKFAALSDRCLDAADCVVDSLISSSNPRDMLSILCEALDSSRRMINASGYVAPLLSGLSKGYIRIPWLLDCLRLNASLDVMMLLNTSIQELSDCS